Protein AF-A0A2H3NKY7-F1 (afdb_monomer)

pLDDT: mean 79.1, std 20.8, range [39.34, 98.38]

InterPro domains:
  IPR006260 TonB/TolA, C-terminal [TIGR01352] (82-153)
  IPR037682 TonB, C-terminal [PF03544] (80-156)
  IPR037682 TonB, C-terminal [PS52015] (68-163)
  IPR051045 TonB-dependent transporter energy transducer [PTHR33446] (62-157)

S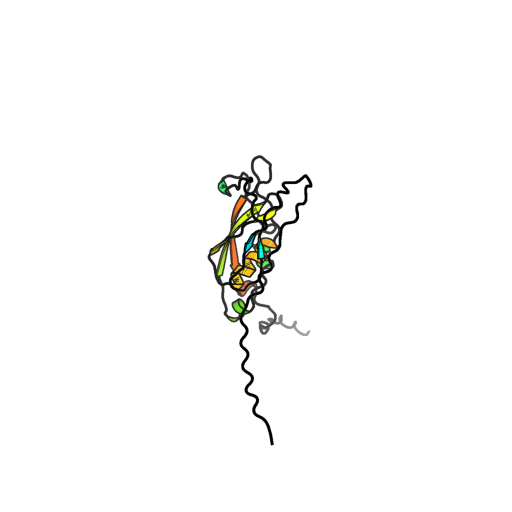econdary structure (DSSP, 8-state):
------------------------------------EEEEPTT--EEEEBPPPTTSPEEETTTSSB--EETTHHHHHHHH----HHHHHTT--EEEEEEEEE-TTS-EEEEEEEE-S-HHHHHHHHHHHHHS-EEPPEETTEE-EEEEEEEEEE-HHHH--TTSSPPP---PPPPPP--

Organism: NCBI:txid1469170

Mean predicted aligned error: 14.91 Å

Nearest PDB structures (foldseek):
  7zc8-assembly1_B  TM=7.588E-01  e=3.817E-04  Pectobacterium carotovorum
  2gsk-assembly1_B  TM=7.892E-01  e=4.898E-04  Escherichia coli
  8rd6-assembly1_A  TM=7.146E-01  e=2.318E-04  Salmonella enterica
  5lw8-assembly1_A  TM=6.458E-01  e=2.047E-04  Helicobacter pylori 26695
  6sly-assembly1_A  TM=6.182E-01  e=4.602E-04  Helicobacter pylori

Sequence (179 aa):
MDTIHRGTASTCWPATPLVLALIFLGVAGCGGGAMESVTYTADNAPVVYRSVPDSVTVHSRSEVDTGPEIDGGRTALVRQIDYPSDAFDDGTEGQVRVSLVIGPDGRVYQPDILSSVGPSIDREALRVLQAVDWTPGRSGGQSVYVQTEIAVPFRLAEHQPAQDAPSPPQQQPPRPPRY

Foldseek 3Di:
DDDDDDDDDDDDDDDDDDPDDDDDPDDDDPPPDQPFDFDAAPVGDTDGFGADPPPFDAAEQVVFPFAKAFVVGLVLLLVQFPDDPVCLVVVQWDKWKWKWKQALQQATHDIDTPDDSDRVVNVRSVVSSRPTGMDATHHPNGGGIYIDMDIRTGDCVSVVPPPPDDPDPPPPPPDPDDD

Radius of gyration: 28.29 Å; Cα contacts (8 Å, |Δi|>4): 246; chains: 1; bounding box: 90×60×96 Å

Solvent-accessible surface area (backbone atoms only — not comparable to full-atom values): 11571 Å² total; per-residue (Å²): 136,88,81,90,78,86,84,88,75,90,80,90,84,84,90,76,84,82,83,77,89,77,90,78,91,76,88,88,75,91,71,84,67,82,70,67,46,71,51,70,51,102,81,68,60,75,52,77,38,41,55,77,60,92,90,59,76,70,37,53,51,86,78,37,82,37,55,64,43,49,57,75,42,73,59,43,53,56,73,56,59,71,79,42,65,70,41,58,77,70,66,65,62,46,54,35,28,34,38,29,29,34,30,54,84,30,45,66,23,57,75,41,79,77,34,81,72,43,78,64,58,43,54,43,48,58,50,31,64,65,69,51,57,39,47,44,12,28,42,97,90,36,61,34,36,27,40,47,76,48,72,50,70,47,56,61,90,82,65,58,66,90,76,79,61,80,74,73,82,74,81,71,75,80,78,76,82,86,128

Structure (mmCIF, N/CA/C/O backbone):
data_AF-A0A2H3NKY7-F1
#
_entry.id   AF-A0A2H3NKY7-F1
#
loop_
_atom_site.group_PDB
_atom_site.id
_atom_site.type_symbol
_atom_site.label_atom_id
_atom_site.label_alt_id
_atom_site.label_comp_id
_atom_site.label_asym_id
_atom_site.label_entity_id
_atom_site.label_seq_id
_atom_site.pdbx_PDB_ins_code
_atom_site.Cartn_x
_atom_site.Cartn_y
_atom_site.Cartn_z
_atom_site.occupancy
_atom_site.B_iso_or_equiv
_atom_site.auth_seq_id
_atom_site.auth_comp_id
_atom_site.auth_asym_id
_atom_site.auth_atom_id
_atom_site.pdbx_PDB_model_num
ATOM 1 N N . MET A 1 1 ? -31.776 7.607 -75.595 1.00 40.97 1 MET A N 1
ATOM 2 C CA . MET A 1 1 ? -31.233 6.617 -74.653 1.00 40.97 1 MET A CA 1
ATOM 3 C C . MET A 1 1 ? -30.443 7.390 -73.605 1.00 40.97 1 MET A C 1
ATOM 5 O O . MET A 1 1 ? -29.316 7.774 -73.882 1.00 40.97 1 MET A O 1
ATOM 9 N N . ASP A 1 2 ? -31.118 7.989 -72.620 1.00 39.34 2 ASP A N 1
ATOM 10 C CA . ASP A 1 2 ? -31.446 7.372 -71.312 1.00 39.34 2 ASP A CA 1
ATOM 11 C C . ASP A 1 2 ? -30.160 7.115 -70.503 1.00 39.34 2 ASP A C 1
ATOM 13 O O . ASP A 1 2 ? -29.273 6.434 -70.995 1.00 39.34 2 ASP A O 1
ATOM 17 N N . THR A 1 3 ? -29.919 7.595 -69.283 1.00 51.41 3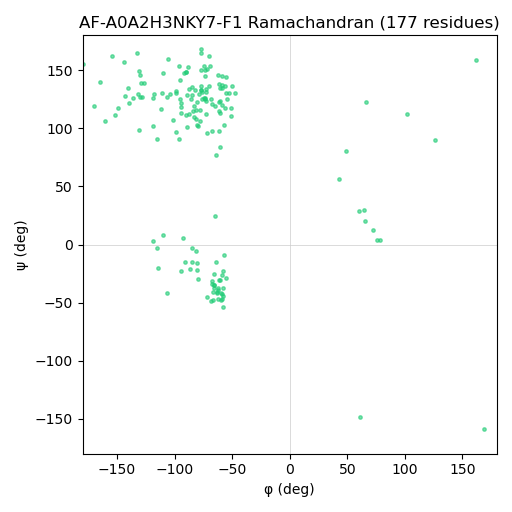 THR A N 1
ATOM 18 C CA . THR A 1 3 ? -30.707 8.340 -68.296 1.00 51.41 3 THR A CA 1
ATOM 19 C C . THR A 1 3 ? -29.710 8.906 -67.279 1.00 51.41 3 THR A C 1
ATOM 21 O O . THR A 1 3 ? -28.752 8.234 -66.897 1.00 51.41 3 THR A O 1
ATOM 24 N N . ILE A 1 4 ? -29.921 10.148 -66.839 1.00 50.81 4 ILE A N 1
ATOM 25 C CA . ILE A 1 4 ? -29.206 10.759 -65.712 1.00 50.81 4 ILE A CA 1
ATOM 26 C C . ILE A 1 4 ? -29.820 10.229 -64.416 1.00 50.81 4 ILE A C 1
ATOM 28 O O . ILE A 1 4 ? -31.017 10.401 -64.215 1.00 50.81 4 ILE A O 1
ATOM 32 N N . HIS A 1 5 ? -29.000 9.741 -63.485 1.00 47.47 5 HIS A N 1
ATOM 33 C CA . HIS A 1 5 ? -29.341 9.803 -62.063 1.00 47.47 5 HIS A CA 1
ATOM 34 C C . HIS A 1 5 ? -28.172 10.364 -61.252 1.00 47.47 5 HIS A C 1
ATOM 36 O O . HIS A 1 5 ? -27.236 9.665 -60.875 1.00 47.47 5 HIS A O 1
ATOM 42 N N . ARG A 1 6 ? -28.269 11.668 -60.963 1.00 48.72 6 ARG A N 1
ATOM 43 C CA . ARG A 1 6 ? -27.733 12.247 -59.729 1.00 48.72 6 ARG A CA 1
ATOM 44 C C . ARG A 1 6 ? -28.675 11.818 -58.605 1.00 48.72 6 ARG A C 1
ATOM 46 O O . ARG A 1 6 ? -29.875 12.059 -58.709 1.00 48.72 6 ARG A O 1
ATOM 53 N N . GLY A 1 7 ? -28.138 11.202 -57.559 1.00 42.00 7 GLY A N 1
ATOM 54 C CA . GLY A 1 7 ? -28.862 10.888 -56.331 1.00 42.00 7 GLY A CA 1
ATOM 55 C C . GLY A 1 7 ? -28.270 11.668 -55.168 1.00 42.00 7 GLY A C 1
ATOM 56 O O . GLY A 1 7 ? -27.329 11.214 -54.530 1.00 42.00 7 GLY A O 1
ATOM 57 N N . THR A 1 8 ? -28.804 12.860 -54.927 1.00 52.75 8 THR A N 1
ATOM 58 C CA . THR A 1 8 ? -28.656 13.611 -53.678 1.00 52.75 8 THR A CA 1
ATOM 59 C C . THR A 1 8 ? -29.723 13.147 -52.686 1.00 52.75 8 THR A C 1
ATOM 61 O O . THR A 1 8 ? -30.908 13.231 -53.001 1.00 52.75 8 THR A O 1
ATOM 64 N N . ALA A 1 9 ? -29.326 12.733 -51.488 1.00 48.81 9 ALA A N 1
ATOM 65 C CA . ALA A 1 9 ? -30.159 12.734 -50.281 1.00 48.81 9 ALA A CA 1
ATOM 66 C C . ALA A 1 9 ? -29.175 12.894 -49.105 1.00 48.81 9 ALA A C 1
ATOM 68 O O . ALA A 1 9 ? -28.288 12.066 -48.955 1.00 48.81 9 ALA A O 1
ATOM 69 N N . SER A 1 10 ? -29.104 13.984 -48.338 1.00 46.50 10 SER A N 1
ATOM 70 C CA . SER A 1 10 ? -30.156 14.766 -47.680 1.00 46.50 10 SER A CA 1
ATOM 71 C C . SER A 1 10 ? -31.121 13.888 -46.896 1.00 46.50 10 SER A C 1
ATOM 73 O O . SER A 1 10 ? -32.219 13.657 -47.383 1.00 46.50 10 SER A O 1
ATOM 75 N N . THR A 1 11 ? -30.769 13.462 -45.675 1.00 52.69 11 THR A N 1
ATOM 76 C CA . THR A 1 11 ? -31.694 13.607 -44.530 1.00 52.69 11 THR A CA 1
ATOM 77 C C . THR A 1 11 ? -30.979 13.515 -43.175 1.00 52.69 11 THR A C 1
ATOM 79 O O . THR A 1 11 ? -30.568 12.463 -42.702 1.00 52.69 11 THR A O 1
ATOM 82 N N . CYS A 1 12 ? -30.859 14.683 -42.559 1.00 43.12 12 CYS A N 1
ATOM 83 C CA . CYS A 1 12 ? -30.794 14.946 -41.129 1.00 43.12 12 CYS A CA 1
ATOM 84 C C . CYS A 1 12 ? -32.021 14.374 -40.375 1.00 43.12 12 CYS A C 1
ATOM 86 O O . CYS A 1 12 ? -33.127 14.587 -40.859 1.00 43.12 12 CYS A O 1
ATOM 88 N N . TRP A 1 13 ? -31.842 13.722 -39.208 1.00 43.91 13 TRP A N 1
ATOM 89 C CA . TRP A 1 13 ? -32.372 14.092 -37.863 1.00 43.91 13 TRP A CA 1
ATOM 90 C C . TRP A 1 13 ? -32.384 12.941 -36.824 1.00 43.91 13 TRP A C 1
ATOM 92 O O . TRP A 1 13 ? -32.253 11.778 -37.197 1.00 43.91 13 TRP A O 1
ATOM 102 N N . PRO A 1 14 ? -32.414 13.280 -35.513 1.00 54.12 14 PRO A N 1
ATOM 103 C CA . PRO A 1 14 ? -31.824 12.508 -34.422 1.00 54.12 14 PRO A CA 1
ATOM 104 C C . PRO A 1 14 ? -32.796 11.495 -33.814 1.00 54.12 14 PRO A C 1
ATOM 106 O O . PRO A 1 14 ? -33.992 11.751 -33.703 1.00 54.12 14 PRO A O 1
ATOM 109 N N . ALA A 1 15 ? -32.267 10.372 -33.333 1.00 49.81 15 ALA A N 1
ATOM 110 C CA . ALA A 1 15 ? -33.008 9.461 -32.471 1.00 49.81 15 ALA A CA 1
ATOM 111 C C . ALA A 1 15 ? -32.671 9.766 -31.004 1.00 49.81 15 ALA A C 1
ATOM 113 O O . ALA A 1 15 ? -31.720 9.228 -30.444 1.00 49.81 15 ALA A O 1
ATOM 114 N N . THR A 1 16 ? -33.447 10.653 -30.383 1.00 53.84 16 THR A N 1
ATOM 115 C CA . THR A 1 16 ? -33.584 10.726 -28.926 1.00 53.84 16 THR A CA 1
ATOM 116 C C . THR A 1 16 ? -34.643 9.716 -28.483 1.00 53.84 16 THR A C 1
ATOM 118 O O . THR A 1 16 ? -35.819 9.894 -28.804 1.00 53.84 16 THR A O 1
ATOM 121 N N . PRO A 1 17 ? -34.304 8.670 -27.713 1.00 54.47 17 PRO A N 1
ATOM 122 C CA . PRO A 1 17 ? -35.324 7.928 -27.000 1.00 54.47 17 PRO A CA 1
ATOM 123 C C . PRO A 1 17 ? -35.708 8.699 -25.729 1.00 54.47 17 PRO A C 1
ATOM 125 O O . PRO A 1 17 ? -35.008 8.686 -24.718 1.00 54.47 17 PRO A O 1
ATOM 128 N N . LEU A 1 18 ? -36.855 9.374 -25.811 1.00 52.00 18 LEU A N 1
ATOM 129 C CA . LEU A 1 18 ? -37.734 9.681 -24.683 1.00 52.00 18 LEU A CA 1
ATOM 1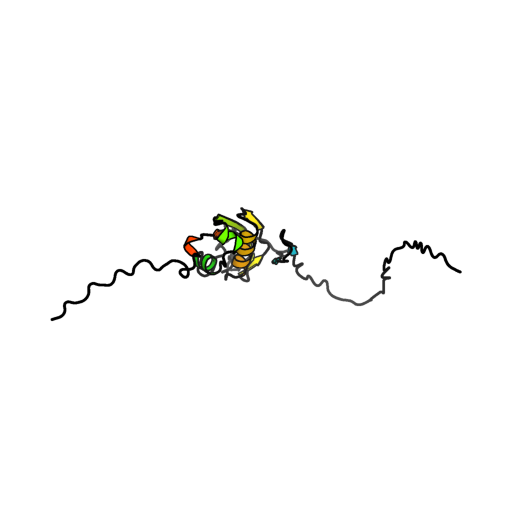30 C C . LEU A 1 18 ? -38.128 8.362 -23.998 1.00 52.00 18 LEU A C 1
ATOM 132 O O . LEU A 1 18 ? -39.001 7.652 -24.495 1.00 52.00 18 LEU A O 1
ATOM 136 N N . VAL A 1 19 ? -37.520 8.032 -22.858 1.00 52.22 19 VAL A N 1
ATOM 137 C CA . VAL A 1 19 ? -38.084 7.016 -21.959 1.00 52.22 19 VAL A CA 1
ATOM 138 C C . VAL A 1 19 ? -39.016 7.727 -20.987 1.00 52.22 19 VAL A C 1
ATOM 140 O O . VAL A 1 19 ? -38.598 8.410 -20.055 1.00 52.22 19 VAL A O 1
ATOM 143 N N . LEU A 1 20 ? -40.303 7.602 -21.292 1.00 49.41 20 LEU A N 1
ATOM 144 C CA . LEU A 1 20 ? -41.430 8.076 -20.507 1.00 49.41 20 LEU A CA 1
ATOM 145 C C . LEU A 1 20 ? -41.586 7.191 -19.262 1.00 49.41 20 LEU A C 1
ATOM 147 O O . LEU A 1 20 ? -41.573 5.964 -19.349 1.00 49.41 20 LEU A O 1
ATOM 151 N N . ALA A 1 21 ? -41.718 7.844 -18.111 1.00 49.03 21 ALA A N 1
ATOM 152 C CA . ALA A 1 21 ? -41.891 7.237 -16.801 1.00 49.03 21 ALA A CA 1
ATOM 153 C C . ALA A 1 21 ? -43.140 6.341 -16.720 1.00 49.03 21 ALA A C 1
ATOM 155 O O . ALA A 1 21 ? -44.239 6.761 -17.084 1.00 49.03 21 ALA A O 1
ATOM 156 N N . LEU A 1 22 ? -42.981 5.148 -16.139 1.00 54.22 22 LEU A N 1
ATOM 157 C CA . LEU A 1 22 ? -44.074 4.385 -15.540 1.00 54.22 22 LEU A CA 1
ATOM 158 C C . LEU A 1 22 ? -43.791 4.180 -14.052 1.00 54.22 22 LEU A C 1
ATOM 160 O O . LEU A 1 22 ? -42.731 3.716 -13.640 1.00 54.22 22 LEU A O 1
ATOM 164 N N . ILE A 1 23 ? -44.780 4.588 -13.268 1.00 53.03 23 ILE A N 1
ATOM 165 C CA . ILE A 1 23 ? -44.859 4.553 -11.814 1.00 53.03 23 ILE A CA 1
ATOM 166 C C . ILE A 1 23 ? -44.864 3.094 -11.340 1.00 53.03 23 ILE A C 1
ATOM 168 O O . ILE A 1 23 ? -45.804 2.359 -11.635 1.00 53.03 23 ILE A O 1
ATOM 172 N N . PHE A 1 24 ? -43.868 2.704 -10.543 1.00 50.84 24 PHE A N 1
ATOM 173 C CA . PHE A 1 24 ? -43.993 1.584 -9.610 1.00 50.84 24 PHE A CA 1
ATOM 174 C C . PHE A 1 24 ? -44.214 2.144 -8.204 1.00 50.84 24 PHE A C 1
ATOM 176 O O . PHE A 1 24 ? -43.312 2.693 -7.576 1.00 50.84 24 PHE A O 1
ATOM 183 N N . LEU A 1 25 ? -45.449 2.010 -7.723 1.00 56.81 25 LEU A N 1
ATOM 184 C CA . LEU A 1 25 ? -45.794 2.124 -6.314 1.00 56.81 25 LEU A CA 1
ATOM 185 C C . LEU A 1 25 ? -45.391 0.795 -5.650 1.00 56.81 25 LEU A C 1
ATOM 187 O O . LEU A 1 25 ? -46.041 -0.224 -5.874 1.00 56.81 25 LEU A O 1
ATOM 191 N N . GLY A 1 26 ? -44.307 0.783 -4.876 1.00 43.41 26 GLY A N 1
ATOM 192 C CA . GLY A 1 26 ? -43.832 -0.417 -4.185 1.00 43.41 26 GLY A CA 1
ATOM 193 C C . GLY A 1 26 ? -42.731 -0.086 -3.183 1.00 43.41 26 GLY A C 1
ATOM 194 O O . GLY A 1 26 ? -41.706 0.481 -3.536 1.00 43.41 26 GLY A O 1
ATOM 195 N N . VAL A 1 27 ? -43.001 -0.382 -1.918 1.00 52.22 27 VAL A N 1
ATOM 196 C CA . VAL A 1 27 ? -42.229 0.005 -0.733 1.00 52.22 27 VAL A CA 1
ATOM 197 C C . VAL A 1 27 ? -40.937 -0.813 -0.601 1.00 52.22 27 VAL A C 1
ATOM 199 O O . VAL A 1 27 ? -40.909 -1.985 -0.960 1.00 52.22 27 VAL A O 1
ATOM 202 N N . ALA A 1 28 ? -39.962 -0.194 0.073 1.00 45.25 28 ALA A N 1
ATOM 203 C CA . ALA A 1 28 ? -38.887 -0.785 0.877 1.00 45.25 28 ALA A CA 1
ATOM 204 C C . ALA A 1 28 ? -37.491 -0.858 0.241 1.00 45.25 28 ALA A C 1
ATOM 206 O O . ALA A 1 28 ? -37.199 -1.678 -0.622 1.00 45.25 28 ALA A O 1
ATOM 207 N N . GLY A 1 29 ? -36.602 -0.055 0.832 1.00 39.94 29 GLY A N 1
ATOM 208 C CA . GLY A 1 29 ? -35.170 -0.304 0.868 1.00 39.94 29 GLY A CA 1
ATOM 209 C C . GLY A 1 29 ? -34.347 0.864 0.350 1.00 39.94 29 GLY A C 1
ATOM 210 O O . GLY A 1 29 ? -33.966 0.874 -0.814 1.00 39.94 29 GLY A O 1
ATOM 211 N N . CYS A 1 30 ? -33.956 1.788 1.236 1.00 45.28 30 CYS A N 1
ATOM 212 C CA . CYS A 1 30 ? -32.625 2.379 1.105 1.00 45.28 30 CYS A CA 1
ATOM 213 C C . CYS A 1 30 ? -31.621 1.226 1.240 1.00 45.28 30 CYS A C 1
ATOM 215 O O . CYS A 1 30 ? -31.157 0.916 2.335 1.00 45.28 30 CYS A O 1
ATOM 217 N N . GLY A 1 31 ? -31.353 0.525 0.142 1.00 41.41 31 GLY A N 1
ATOM 218 C CA . GLY A 1 31 ? -30.204 -0.350 0.038 1.00 41.41 31 GLY A CA 1
ATOM 219 C C . GLY A 1 31 ? -28.987 0.549 -0.059 1.00 41.41 31 GLY A C 1
ATOM 220 O O . GLY A 1 31 ? -28.679 1.042 -1.140 1.00 41.41 31 GLY A O 1
ATOM 221 N N . GLY A 1 32 ? -28.331 0.802 1.073 1.00 46.50 32 GLY A N 1
ATOM 222 C CA . GLY A 1 32 ? -26.972 1.328 1.103 1.00 46.50 32 GLY A CA 1
ATOM 223 C C . GLY A 1 32 ? -26.036 0.297 0.481 1.00 46.50 32 GLY A C 1
ATOM 224 O O . GLY A 1 32 ? -25.389 -0.467 1.188 1.00 46.50 32 GLY A O 1
ATOM 225 N N . GLY A 1 33 ? -26.032 0.213 -0.846 1.00 43.31 33 GLY A N 1
ATOM 226 C CA . GLY A 1 33 ? -24.971 -0.447 -1.584 1.00 43.31 33 GLY A CA 1
ATOM 227 C C . GLY A 1 33 ? -23.749 0.452 -1.507 1.00 43.31 33 GLY A C 1
ATOM 228 O O . GLY A 1 33 ? -23.840 1.629 -1.852 1.00 43.31 33 GLY A O 1
ATOM 229 N N . ALA A 1 34 ? -22.631 -0.079 -1.016 1.00 53.25 34 ALA A N 1
ATOM 230 C CA . ALA A 1 34 ? -21.344 0.588 -1.139 1.00 53.25 34 ALA A CA 1
ATOM 231 C C . ALA A 1 34 ? -21.151 0.970 -2.617 1.00 53.25 34 ALA A C 1
ATOM 233 O O . ALA A 1 34 ? -21.173 0.094 -3.481 1.00 53.25 34 ALA A O 1
ATOM 234 N N . MET A 1 35 ? -21.056 2.269 -2.916 1.00 56.19 35 MET A N 1
ATOM 235 C CA . MET A 1 35 ? -20.750 2.735 -4.266 1.00 56.19 35 MET A CA 1
ATOM 236 C C . MET A 1 35 ? -19.314 2.323 -4.578 1.00 56.19 35 MET A C 1
ATOM 238 O O . MET A 1 35 ? -18.371 2.985 -4.167 1.00 56.19 35 MET A O 1
ATOM 242 N N . GLU A 1 36 ? -19.138 1.208 -5.281 1.00 59.19 36 GLU A N 1
ATOM 243 C CA . GLU A 1 36 ? -17.836 0.831 -5.820 1.00 59.19 36 GLU A CA 1
ATOM 244 C C . GLU A 1 36 ? -17.386 1.922 -6.802 1.00 59.19 36 GLU A C 1
ATOM 246 O O . GLU A 1 36 ? -18.031 2.177 -7.821 1.00 59.19 36 GLU A O 1
ATOM 251 N N . SER A 1 37 ? -16.301 2.620 -6.470 1.00 56.84 37 SER A N 1
ATOM 252 C CA . SER A 1 37 ? -15.725 3.641 -7.337 1.00 56.84 37 SER A CA 1
ATOM 253 C C . SER A 1 37 ? -14.858 2.961 -8.390 1.00 56.84 37 SER A C 1
ATOM 255 O O . SER A 1 37 ? -13.846 2.335 -8.069 1.00 56.84 37 SER A O 1
ATOM 257 N N . VAL A 1 38 ? -15.253 3.087 -9.654 1.00 52.28 38 VAL A N 1
ATOM 258 C CA . VAL A 1 38 ? -14.452 2.636 -10.794 1.00 52.28 38 VAL A CA 1
ATOM 259 C C . VAL A 1 38 ? -13.565 3.794 -11.233 1.00 52.28 38 VAL A C 1
ATOM 261 O O . VAL A 1 38 ? -14.067 4.793 -11.750 1.00 52.28 38 VAL A O 1
ATOM 264 N N . THR A 1 39 ? -12.256 3.666 -11.037 1.00 57.94 39 THR A N 1
ATOM 265 C CA . THR A 1 39 ? -11.284 4.615 -11.587 1.00 57.94 39 THR A CA 1
ATOM 266 C C . THR A 1 39 ? -10.701 4.013 -12.859 1.00 57.94 39 THR A C 1
ATOM 268 O O . THR A 1 39 ? -10.313 2.846 -12.887 1.00 57.94 39 THR A O 1
ATOM 271 N N . TYR A 1 40 ? -10.655 4.806 -13.926 1.00 45.47 40 TYR A N 1
ATOM 272 C CA . TYR A 1 40 ? -10.020 4.412 -15.179 1.00 45.47 40 TYR A CA 1
ATOM 273 C C . TYR A 1 40 ? -8.587 4.943 -15.169 1.00 45.47 40 TYR A C 1
ATOM 275 O O . TYR A 1 40 ? -8.377 6.154 -15.080 1.00 45.47 40 TYR A O 1
ATOM 283 N N . THR A 1 41 ? -7.598 4.052 -15.228 1.00 51.81 41 THR A N 1
ATOM 284 C CA . THR A 1 41 ? -6.207 4.439 -15.492 1.00 51.81 41 THR A CA 1
ATOM 285 C C . THR A 1 41 ? -6.066 4.892 -16.951 1.00 51.81 41 THR A C 1
ATOM 287 O O . THR A 1 41 ? -6.940 4.626 -17.779 1.00 51.81 41 THR A O 1
ATOM 290 N N . ALA A 1 42 ? -4.985 5.609 -17.283 1.00 46.25 42 ALA A N 1
ATOM 291 C CA . ALA A 1 42 ? -4.769 6.246 -18.594 1.00 46.25 42 ALA A CA 1
ATOM 292 C C . ALA A 1 42 ? -4.814 5.289 -19.814 1.00 46.25 42 ALA A C 1
ATOM 294 O O . ALA A 1 42 ? -4.837 5.733 -20.959 1.00 46.25 42 ALA A O 1
ATOM 295 N N . ASP A 1 43 ? -4.847 3.982 -19.572 1.00 55.81 43 ASP A N 1
ATOM 296 C CA . ASP A 1 43 ? -4.886 2.871 -20.520 1.00 55.81 43 ASP A CA 1
ATOM 297 C C . ASP A 1 43 ? -6.230 2.102 -20.547 1.00 55.81 43 ASP A C 1
ATOM 299 O O . ASP A 1 43 ? -6.339 1.093 -21.238 1.00 55.81 43 ASP A O 1
ATOM 303 N N . ASN A 1 44 ? -7.271 2.587 -19.855 1.00 50.00 44 ASN A N 1
ATOM 304 C CA . ASN A 1 44 ? -8.660 2.093 -19.900 1.00 50.00 44 ASN A CA 1
ATOM 305 C C . ASN A 1 44 ? -8.936 0.667 -19.365 1.00 50.00 44 ASN A C 1
ATOM 307 O O . ASN A 1 44 ? -9.997 0.113 -19.663 1.00 50.00 44 ASN A O 1
ATOM 311 N N . ALA A 1 45 ? -8.074 0.071 -18.536 1.00 52.59 45 ALA A N 1
ATOM 312 C CA . ALA A 1 45 ? -8.463 -1.108 -17.752 1.00 52.59 45 ALA A CA 1
ATOM 313 C C . ALA A 1 45 ? -9.190 -0.661 -16.463 1.00 52.59 45 ALA A C 1
ATOM 315 O O . ALA A 1 45 ? -8.591 0.059 -15.662 1.00 52.59 45 ALA A O 1
ATOM 316 N N . PRO A 1 46 ? -10.463 -1.039 -16.224 1.00 53.06 46 PRO A N 1
ATOM 317 C CA . PRO A 1 46 ? -11.142 -0.669 -14.988 1.00 53.06 46 PRO A CA 1
ATOM 318 C C . PRO A 1 46 ? -10.575 -1.493 -13.830 1.00 53.06 46 PRO A C 1
ATOM 320 O O . PRO A 1 46 ? -10.793 -2.703 -13.754 1.00 53.06 46 PRO A O 1
ATOM 323 N N . VAL A 1 47 ? -9.873 -0.839 -12.905 1.00 63.09 47 VAL A N 1
ATOM 324 C CA . VAL A 1 47 ? -9.591 -1.425 -11.593 1.00 63.09 47 VAL A CA 1
ATOM 325 C C . VAL A 1 47 ? -10.679 -0.927 -10.650 1.00 63.09 47 VAL A C 1
ATOM 327 O O . VAL A 1 47 ? -10.819 0.272 -10.405 1.00 63.09 47 VAL A O 1
ATOM 330 N N . VAL A 1 48 ? -11.519 -1.850 -10.183 1.00 69.06 48 VAL A N 1
ATOM 331 C CA . VAL A 1 48 ? -12.614 -1.529 -9.264 1.00 69.06 48 VAL A CA 1
ATOM 332 C C . VAL A 1 48 ? -12.036 -1.450 -7.860 1.00 69.06 48 VAL A C 1
ATOM 334 O O . VAL A 1 48 ? -11.680 -2.471 -7.271 1.00 69.06 48 VAL A O 1
ATOM 337 N N . TYR A 1 49 ? -11.938 -0.238 -7.322 1.00 80.12 49 TYR A N 1
ATOM 338 C CA . TYR A 1 49 ? -11.480 -0.034 -5.956 1.00 80.12 49 TYR A CA 1
ATOM 339 C C . TYR A 1 49 ? -12.667 0.064 -5.008 1.00 80.12 49 TYR A C 1
ATOM 341 O O . TYR A 1 49 ? -13.694 0.678 -5.309 1.00 80.12 49 TYR A O 1
ATOM 349 N N . ARG A 1 50 ? -12.506 -0.513 -3.817 1.00 88.06 50 ARG A N 1
ATOM 350 C CA . ARG A 1 50 ? -13.489 -0.343 -2.750 1.00 88.06 50 ARG A CA 1
ATOM 351 C C . ARG A 1 50 ? -13.363 1.064 -2.183 1.00 88.06 50 ARG A C 1
ATOM 353 O O . ARG A 1 50 ? -12.287 1.463 -1.733 1.00 88.06 50 ARG A O 1
ATOM 360 N N . SER A 1 51 ? -14.467 1.799 -2.176 1.00 89.19 51 SER A N 1
ATOM 361 C CA . SER A 1 51 ? -14.590 3.032 -1.406 1.00 89.19 51 SER A CA 1
ATOM 362 C C . SER A 1 51 ? -14.732 2.699 0.077 1.00 89.19 51 SER A C 1
ATOM 364 O O . SER A 1 51 ? -15.408 1.729 0.434 1.00 89.19 51 SER A O 1
ATOM 366 N N . VAL A 1 52 ? -14.169 3.528 0.950 1.00 90.56 52 VAL A N 1
ATOM 367 C CA . VAL A 1 52 ? -14.544 3.489 2.366 1.00 90.56 52 VAL A CA 1
ATOM 368 C C . VAL A 1 52 ? -15.953 4.092 2.495 1.00 90.56 52 VAL A C 1
ATOM 370 O O . VAL A 1 52 ? -1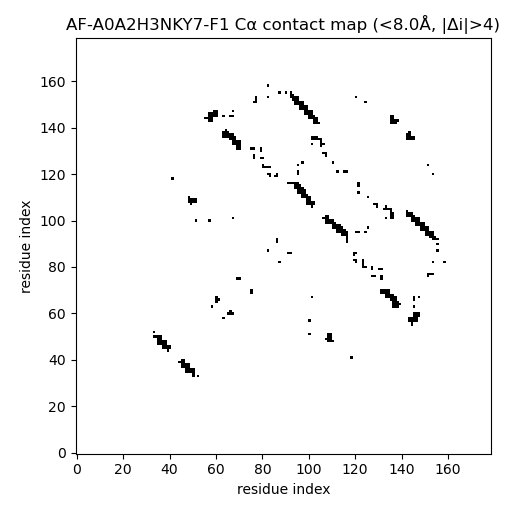6.201 5.129 1.881 1.00 90.56 52 VAL A O 1
ATOM 373 N N . PRO A 1 53 ? -16.895 3.471 3.232 1.00 89.00 53 PRO A N 1
ATOM 374 C CA . PRO A 1 53 ? -18.212 4.066 3.457 1.00 89.00 53 PRO A CA 1
ATOM 375 C C . PRO A 1 53 ? -18.112 5.404 4.206 1.00 89.00 53 PRO A C 1
ATOM 377 O O . PRO A 1 53 ? -17.401 5.486 5.203 1.00 89.00 53 PRO A O 1
ATOM 380 N N . ASP A 1 54 ? -18.895 6.410 3.807 1.00 88.12 54 ASP A N 1
ATOM 381 C CA . ASP A 1 54 ? -18.843 7.770 4.386 1.00 88.12 54 ASP A CA 1
ATOM 382 C C . ASP A 1 54 ? -19.086 7.827 5.907 1.00 88.12 54 ASP A C 1
ATOM 384 O O . ASP A 1 54 ? -18.686 8.772 6.581 1.00 88.12 54 ASP A O 1
ATOM 388 N N . SER A 1 55 ? -19.760 6.820 6.470 1.00 89.62 55 SER A N 1
ATOM 389 C CA . SER A 1 55 ? -20.059 6.730 7.903 1.00 89.62 55 SER A CA 1
ATOM 390 C C . SER A 1 55 ? -18.935 6.111 8.742 1.00 89.62 55 SER A C 1
ATOM 392 O O . SER A 1 55 ? -19.101 5.953 9.951 1.00 89.62 55 SER A O 1
ATOM 394 N N . VAL A 1 56 ? -17.842 5.670 8.119 1.00 92.88 56 VAL A N 1
ATOM 395 C CA . VAL A 1 56 ? -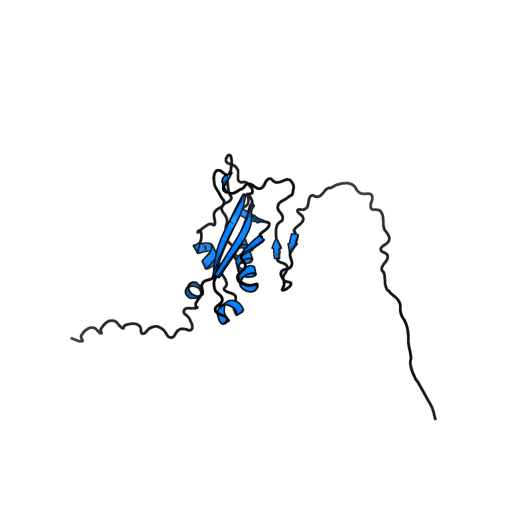16.739 4.970 8.783 1.00 92.88 56 VAL A CA 1
ATOM 396 C C . VAL A 1 56 ? -15.602 5.940 9.080 1.00 92.88 56 VAL A C 1
ATOM 398 O O . VAL A 1 56 ? -15.116 6.642 8.198 1.00 92.88 56 VAL A O 1
ATOM 401 N N . THR A 1 57 ? -15.123 5.924 10.322 1.00 95.19 57 THR A N 1
ATOM 402 C CA . THR A 1 57 ? -13.898 6.631 10.700 1.00 95.19 57 THR A CA 1
ATOM 403 C C . THR A 1 57 ? -12.677 5.862 10.208 1.00 95.19 57 THR A C 1
ATOM 405 O O . THR A 1 57 ? -12.499 4.689 10.541 1.00 95.19 57 THR A O 1
ATOM 408 N N . VAL A 1 58 ? -11.817 6.538 9.449 1.00 96.94 58 VAL A N 1
ATOM 409 C CA . VAL A 1 58 ? -10.485 6.044 9.090 1.00 96.94 58 VAL A CA 1
ATOM 410 C C . VAL A 1 58 ? -9.478 6.619 10.076 1.00 96.94 58 VAL A C 1
ATOM 412 O O . VAL A 1 58 ? -9.408 7.833 10.253 1.00 96.94 58 VAL A O 1
ATOM 415 N N . HIS A 1 59 ? -8.706 5.749 10.717 1.00 97.50 59 HIS A N 1
ATOM 416 C CA . HIS A 1 59 ? -7.681 6.139 11.680 1.00 97.50 59 HIS A CA 1
ATOM 417 C C . HIS A 1 59 ? -6.327 6.324 11.000 1.00 97.50 59 HIS A C 1
ATOM 419 O O . HIS A 1 59 ? -5.993 5.598 10.056 1.00 97.50 59 HIS A O 1
ATOM 425 N N . SER A 1 60 ? -5.509 7.245 11.512 1.00 96.44 60 SER A N 1
ATOM 426 C CA . SER A 1 60 ? -4.103 7.289 11.111 1.00 96.44 60 SER A CA 1
ATOM 427 C C . SER A 1 60 ? -3.330 6.136 11.756 1.00 96.44 60 SER A C 1
ATOM 429 O O . SER A 1 60 ? -3.641 5.687 12.862 1.00 96.44 60 SER A O 1
ATOM 431 N N . ARG A 1 61 ? -2.274 5.651 11.091 1.00 93.94 61 ARG A N 1
A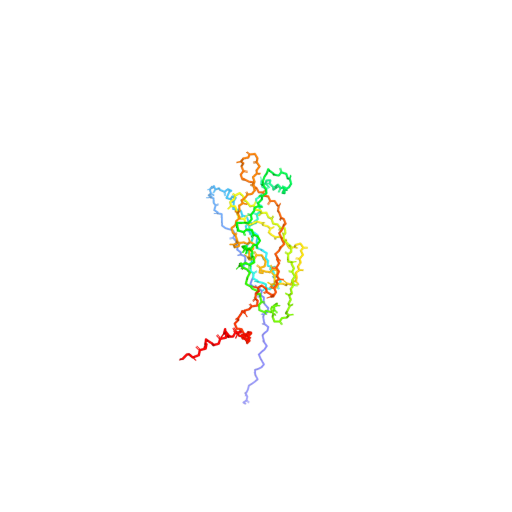TOM 432 C CA . ARG A 1 61 ? -1.420 4.577 11.633 1.00 93.94 61 ARG A CA 1
ATOM 433 C C . ARG A 1 61 ? -0.846 4.894 13.024 1.00 93.94 61 ARG A C 1
ATOM 435 O O . ARG A 1 61 ? -0.578 3.971 13.781 1.00 93.94 61 ARG A O 1
ATOM 442 N N . SER A 1 62 ? -0.639 6.169 13.351 1.00 94.69 62 SER A N 1
ATOM 443 C CA . SER A 1 62 ? -0.111 6.619 14.647 1.00 94.69 62 SER A CA 1
ATOM 444 C C . SER A 1 62 ? -1.145 6.670 15.776 1.00 94.69 62 SER A C 1
ATOM 446 O O . SER A 1 62 ? -0.753 6.779 16.933 1.00 94.69 62 SER A O 1
ATOM 448 N N . GLU A 1 63 ? -2.440 6.627 15.463 1.00 96.19 63 GLU A N 1
ATOM 449 C CA . GLU A 1 63 ? -3.531 6.716 16.449 1.00 96.19 63 GLU A CA 1
ATOM 450 C C . GLU A 1 63 ? -3.991 5.356 16.977 1.00 96.19 63 GLU A C 1
ATOM 452 O O . GLU A 1 63 ? -4.722 5.293 17.964 1.00 96.19 63 GLU A O 1
ATOM 457 N N . VAL A 1 64 ? -3.604 4.271 16.308 1.00 97.75 64 VAL A N 1
ATOM 458 C CA . VAL A 1 64 ? -4.039 2.913 16.640 1.00 97.75 64 VAL A CA 1
ATOM 459 C C . VAL A 1 64 ? -3.015 2.192 17.514 1.00 97.75 64 VAL A C 1
ATOM 461 O O . VAL A 1 64 ? -1.818 2.463 17.446 1.00 97.75 64 VAL A O 1
ATOM 464 N N . ASP A 1 65 ? -3.483 1.225 18.304 1.00 97.44 65 ASP A N 1
ATOM 465 C CA . ASP A 1 65 ? -2.624 0.424 19.185 1.00 97.44 65 ASP A CA 1
ATOM 466 C C . ASP A 1 65 ? -1.687 -0.486 18.377 1.00 97.44 65 ASP A C 1
ATOM 468 O O . ASP A 1 65 ? -0.562 -0.783 18.779 1.00 97.44 65 ASP A O 1
ATOM 472 N N . THR A 1 66 ? -2.159 -0.977 17.229 1.00 97.44 66 THR A N 1
ATOM 473 C CA . THR A 1 66 ? -1.382 -1.804 16.301 1.00 97.44 66 THR A CA 1
ATOM 474 C C . THR A 1 66 ? -1.755 -1.444 14.869 1.00 97.44 66 THR A C 1
ATOM 476 O O . THR A 1 66 ? -2.934 -1.417 14.520 1.00 97.44 66 THR A O 1
ATOM 479 N N . GLY A 1 67 ? -0.759 -1.144 14.036 1.00 97.06 67 GLY A N 1
ATOM 480 C CA . GLY A 1 67 ? -0.977 -0.810 12.628 1.00 97.06 67 GLY A CA 1
ATOM 481 C C . GLY A 1 67 ? -1.247 -2.046 11.760 1.00 97.06 67 GLY A C 1
ATOM 482 O O . GLY A 1 67 ? -0.961 -3.161 12.190 1.00 97.06 67 GLY A O 1
ATOM 483 N N . PRO A 1 68 ? -1.759 -1.862 10.531 1.00 97.50 68 PRO A N 1
ATOM 484 C CA . PRO A 1 68 ? -1.850 -2.939 9.557 1.00 97.50 68 PRO A CA 1
ATOM 485 C C . PRO A 1 68 ? -0.473 -3.480 9.178 1.00 97.50 68 PRO A C 1
ATOM 487 O O . PRO A 1 68 ? 0.500 -2.721 9.057 1.00 97.50 68 PRO A O 1
ATOM 490 N N . GLU A 1 69 ? -0.415 -4.780 8.923 1.00 97.19 69 GLU A N 1
ATOM 491 C CA . GLU A 1 69 ? 0.790 -5.485 8.498 1.00 97.19 69 GLU A CA 1
ATOM 492 C C . GLU A 1 69 ? 0.496 -6.358 7.280 1.00 97.19 69 GLU A C 1
ATOM 494 O O . GLU A 1 69 ? -0.619 -6.834 7.097 1.00 97.19 69 GLU A O 1
ATOM 499 N N . ILE A 1 70 ? 1.506 -6.547 6.433 1.00 97.31 70 ILE A N 1
ATOM 500 C CA . ILE A 1 70 ? 1.439 -7.490 5.315 1.00 97.31 70 ILE A CA 1
ATOM 501 C C . ILE A 1 70 ? 1.919 -8.830 5.845 1.00 97.31 70 ILE A C 1
ATOM 503 O O . ILE A 1 70 ? 3.021 -8.907 6.401 1.00 97.31 70 ILE A O 1
ATOM 507 N N . ASP A 1 71 ? 1.146 -9.884 5.637 1.00 96.12 71 ASP A N 1
ATOM 508 C CA . ASP A 1 71 ? 1.529 -11.218 6.074 1.00 96.12 71 ASP A CA 1
ATOM 509 C C . ASP A 1 71 ? 2.732 -11.695 5.245 1.00 96.12 71 ASP A C 1
ATOM 511 O O . ASP A 1 71 ? 2.747 -11.648 4.017 1.00 96.12 71 ASP A O 1
ATOM 515 N N . GLY A 1 72 ? 3.814 -12.087 5.922 1.00 94.25 72 GLY A N 1
ATOM 516 C CA . GLY A 1 72 ? 5.106 -12.346 5.267 1.00 94.25 72 GLY A CA 1
ATOM 517 C C . GLY A 1 72 ? 5.910 -11.081 4.920 1.00 94.25 72 GLY A C 1
ATOM 518 O O . GLY A 1 72 ? 7.005 -11.170 4.354 1.00 94.25 72 GLY A O 1
ATOM 519 N N . GLY A 1 73 ? 5.412 -9.904 5.301 1.00 94.31 73 GLY A N 1
ATOM 520 C CA . GLY A 1 73 ? 6.102 -8.624 5.229 1.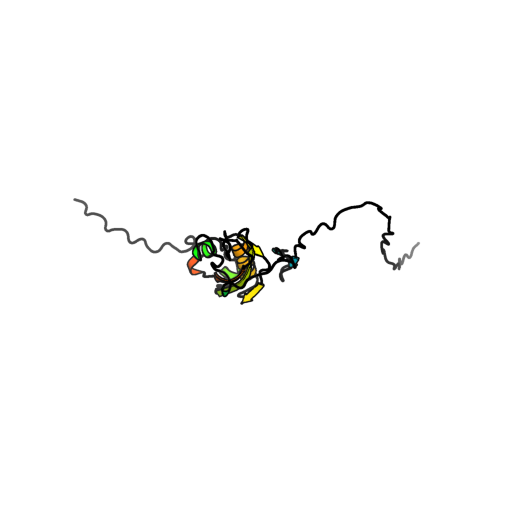00 94.31 73 GLY A CA 1
ATOM 521 C C . GLY A 1 73 ? 6.487 -8.213 3.810 1.00 94.31 73 GLY A C 1
ATOM 522 O O . GLY A 1 73 ? 5.830 -8.532 2.822 1.00 94.31 73 GLY A O 1
ATOM 523 N N . ARG A 1 74 ? 7.607 -7.493 3.692 1.00 90.31 74 ARG A N 1
ATOM 524 C CA . ARG A 1 74 ? 8.075 -6.960 2.401 1.00 90.31 74 ARG A CA 1
ATOM 525 C C . ARG A 1 74 ? 8.356 -8.040 1.358 1.00 90.31 74 ARG A C 1
ATOM 527 O O . ARG A 1 74 ? 8.211 -7.778 0.171 1.00 90.31 74 ARG A O 1
ATOM 534 N N . THR A 1 75 ? 8.764 -9.234 1.779 1.00 91.88 75 THR A N 1
ATOM 535 C CA . THR A 1 75 ? 9.059 -10.335 0.857 1.00 91.88 75 THR A CA 1
ATOM 536 C C . THR A 1 75 ? 7.800 -10.848 0.162 1.00 91.88 75 THR A C 1
ATOM 538 O O . THR A 1 75 ? 7.891 -11.256 -0.992 1.00 91.88 75 THR A O 1
ATOM 541 N N . ALA A 1 76 ? 6.637 -10.798 0.820 1.00 93.88 76 ALA A N 1
ATOM 542 C CA . ALA A 1 76 ? 5.368 -11.167 0.195 1.00 93.88 76 ALA A CA 1
ATOM 543 C C . ALA A 1 76 ? 5.020 -10.232 -0.971 1.00 93.88 76 ALA A C 1
ATOM 545 O O . ALA A 1 76 ? 4.651 -10.718 -2.034 1.00 93.88 76 ALA A O 1
ATOM 546 N N . LEU A 1 77 ? 5.247 -8.919 -0.815 1.00 92.38 77 LEU A N 1
ATOM 547 C CA . LEU A 1 77 ? 5.087 -7.960 -1.915 1.00 92.38 77 LEU A CA 1
ATOM 548 C C . LEU A 1 77 ? 5.980 -8.324 -3.098 1.00 92.38 77 LEU A C 1
ATOM 550 O O . LEU A 1 77 ? 5.484 -8.483 -4.202 1.00 92.38 77 LEU A O 1
ATOM 554 N N . VAL A 1 78 ? 7.286 -8.487 -2.857 1.00 92.81 78 VAL A N 1
ATOM 555 C CA . VAL A 1 78 ? 8.261 -8.752 -3.927 1.00 92.81 78 VAL A CA 1
ATOM 556 C C . VAL A 1 78 ? 7.934 -10.041 -4.675 1.00 92.81 78 VAL A C 1
ATOM 558 O O . VAL A 1 78 ? 7.978 -10.066 -5.893 1.00 92.81 78 VAL A O 1
ATOM 561 N N . ARG A 1 79 ? 7.548 -11.104 -3.964 1.00 92.44 79 ARG A N 1
ATOM 562 C CA . ARG A 1 79 ? 7.183 -12.385 -4.590 1.00 92.44 79 ARG A CA 1
ATOM 563 C C . ARG A 1 79 ? 5.928 -12.317 -5.448 1.00 92.44 79 ARG A C 1
ATOM 565 O O . ARG A 1 79 ? 5.756 -13.172 -6.306 1.00 92.44 79 ARG A O 1
ATOM 572 N N . GLN A 1 80 ? 5.050 -11.368 -5.157 1.00 94.00 80 GLN A N 1
ATOM 573 C CA . GLN A 1 80 ? 3.813 -11.187 -5.890 1.00 94.00 80 GLN A CA 1
ATOM 574 C C . GLN A 1 80 ? 4.021 -10.332 -7.145 1.00 94.00 80 GLN A C 1
ATOM 576 O O . GLN A 1 80 ? 3.136 -10.337 -7.987 1.00 94.00 80 GLN A O 1
ATOM 581 N N . ILE A 1 81 ? 5.143 -9.610 -7.281 1.00 94.38 81 ILE A N 1
ATOM 582 C CA . ILE A 1 81 ? 5.402 -8.738 -8.433 1.00 94.38 81 ILE A CA 1
ATOM 583 C C . ILE A 1 81 ? 5.592 -9.575 -9.700 1.00 94.38 81 ILE A C 1
ATOM 585 O O . ILE A 1 81 ? 6.533 -10.357 -9.831 1.00 94.38 81 ILE A O 1
ATOM 589 N N . ASP A 1 82 ? 4.730 -9.314 -10.671 1.00 93.81 82 ASP A N 1
ATOM 590 C CA . ASP A 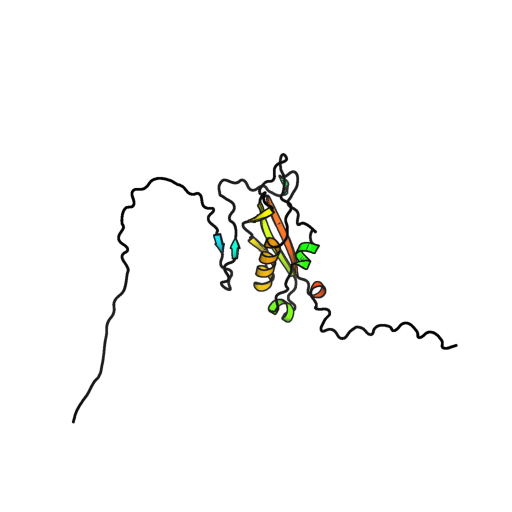1 82 ? 4.878 -9.722 -12.057 1.00 93.81 82 ASP A CA 1
ATOM 591 C C . ASP A 1 82 ? 5.436 -8.517 -12.824 1.00 93.81 82 ASP A C 1
ATOM 593 O O . ASP A 1 82 ? 4.710 -7.586 -13.178 1.00 93.81 82 ASP A O 1
ATOM 597 N N . TYR A 1 83 ? 6.757 -8.489 -13.018 1.00 94.50 83 TYR A N 1
ATOM 598 C CA . TYR A 1 83 ? 7.436 -7.323 -13.589 1.00 94.50 83 TYR A CA 1
ATOM 599 C C . TYR A 1 83 ? 6.918 -7.035 -15.014 1.00 94.50 83 TYR A C 1
ATOM 601 O O . TYR A 1 83 ? 7.015 -7.917 -15.872 1.00 94.50 83 TYR A O 1
ATOM 609 N N . PRO A 1 84 ? 6.389 -5.828 -15.304 1.00 93.69 84 PRO A N 1
ATOM 610 C CA . PRO A 1 84 ? 5.860 -5.520 -16.629 1.00 93.69 84 PRO A CA 1
ATOM 611 C C . PRO A 1 84 ? 6.937 -5.638 -17.710 1.00 93.69 84 PRO A C 1
ATOM 613 O O . PRO A 1 84 ? 8.047 -5.141 -17.531 1.00 93.69 84 PRO A O 1
ATOM 616 N N . SER A 1 85 ? 6.624 -6.288 -18.834 1.00 92.06 85 SER A N 1
ATOM 617 C CA . SER A 1 85 ? 7.615 -6.567 -19.881 1.00 92.06 85 SER A CA 1
ATOM 618 C C . SER A 1 85 ? 8.198 -5.295 -20.497 1.00 92.06 85 SER A C 1
ATOM 620 O O . SER A 1 85 ? 9.398 -5.224 -20.711 1.00 92.06 85 SER A O 1
ATOM 622 N N . ASP A 1 86 ? 7.367 -4.271 -20.705 1.00 93.12 86 ASP A N 1
ATOM 623 C CA . ASP A 1 86 ? 7.793 -2.950 -21.176 1.00 93.12 86 ASP A CA 1
ATOM 624 C C . ASP A 1 86 ? 8.798 -2.308 -20.211 1.00 93.12 86 ASP A C 1
ATOM 626 O O . ASP A 1 86 ? 9.873 -1.875 -20.614 1.00 93.12 86 ASP A O 1
ATOM 630 N N . ALA A 1 87 ? 8.491 -2.327 -18.914 1.00 93.19 87 ALA A N 1
ATOM 631 C CA . ALA A 1 87 ? 9.390 -1.809 -17.895 1.00 93.19 87 ALA A CA 1
ATOM 632 C C . ALA A 1 87 ? 10.687 -2.626 -17.782 1.00 93.19 87 ALA A C 1
ATOM 634 O O . ALA A 1 87 ? 11.740 -2.057 -17.495 1.00 93.19 87 ALA A O 1
ATOM 635 N N . PHE A 1 88 ? 10.621 -3.946 -17.981 1.00 93.00 88 PHE A N 1
ATOM 636 C CA . PHE A 1 88 ? 11.787 -4.827 -17.951 1.00 93.00 88 PHE A CA 1
ATOM 637 C C . PHE A 1 88 ? 12.719 -4.561 -19.137 1.00 93.00 88 PHE A C 1
ATOM 639 O O . PHE A 1 88 ? 13.919 -4.373 -18.934 1.00 93.00 88 PHE A O 1
ATOM 646 N N . ASP A 1 89 ? 12.161 -4.493 -20.348 1.00 91.50 89 ASP A N 1
ATOM 647 C CA . ASP A 1 89 ? 12.895 -4.235 -21.590 1.00 91.50 89 ASP A CA 1
ATOM 648 C C . ASP A 1 89 ? 13.565 -2.852 -21.570 1.00 91.50 89 ASP A C 1
ATOM 650 O O . ASP A 1 89 ? 14.712 -2.704 -22.000 1.00 91.50 89 ASP A O 1
ATOM 654 N N . ASP A 1 90 ? 12.888 -1.858 -20.987 1.00 93.56 90 ASP A N 1
ATOM 655 C CA . ASP A 1 90 ? 13.401 -0.494 -20.825 1.00 93.56 90 ASP A CA 1
ATOM 656 C C . ASP A 1 90 ? 14.343 -0.334 -19.614 1.00 93.56 90 ASP A C 1
ATOM 658 O O . ASP A 1 90 ? 14.926 0.733 -19.407 1.00 93.56 90 ASP A O 1
ATOM 662 N N . GLY A 1 91 ? 14.500 -1.371 -18.786 1.00 93.31 91 GLY A N 1
ATOM 663 C CA . GLY A 1 91 ? 15.323 -1.331 -17.577 1.00 93.31 91 GLY A CA 1
ATOM 664 C C . GLY A 1 91 ? 14.809 -0.362 -16.500 1.00 93.31 91 GLY A C 1
ATOM 665 O O . GLY A 1 91 ? 15.599 0.204 -15.740 1.00 93.31 91 GLY A O 1
ATOM 666 N N . THR A 1 92 ? 13.497 -0.134 -16.439 1.00 94.56 92 THR A N 1
ATOM 667 C CA . THR A 1 92 ? 12.862 0.870 -15.574 1.00 94.56 92 THR A CA 1
ATOM 668 C C . THR A 1 92 ? 12.712 0.372 -14.140 1.00 94.56 92 THR A C 1
ATOM 670 O O . THR A 1 92 ? 11.772 -0.339 -13.820 1.00 94.56 92 THR A O 1
ATOM 673 N N . GLU A 1 93 ? 13.574 0.818 -13.228 1.00 95.25 93 GLU A N 1
ATOM 674 C CA . GLU A 1 93 ? 13.497 0.488 -11.799 1.00 95.25 93 GLU A CA 1
ATOM 675 C C . GLU A 1 93 ? 12.993 1.649 -10.934 1.00 95.25 93 GLU A C 1
ATOM 677 O O . GLU A 1 93 ? 13.099 2.821 -11.291 1.00 95.25 93 GLU A O 1
ATOM 682 N N . GLY A 1 94 ? 12.504 1.344 -9.729 1.00 95.88 94 GLY A N 1
ATOM 683 C CA . GLY A 1 94 ? 12.096 2.397 -8.803 1.00 95.88 94 GLY A CA 1
ATOM 684 C C . GLY A 1 94 ? 11.323 1.909 -7.590 1.00 95.88 94 GLY A C 1
ATOM 685 O O . GLY A 1 94 ? 11.439 0.761 -7.162 1.00 95.88 94 GLY A O 1
ATOM 686 N N . GLN A 1 95 ? 10.570 2.815 -6.978 1.00 96.44 95 GLN A N 1
ATOM 687 C CA . GLN A 1 95 ? 9.659 2.486 -5.892 1.00 96.44 95 GLN A CA 1
ATOM 688 C C . GLN A 1 95 ? 8.369 3.279 -6.058 1.00 96.44 95 GLN A C 1
ATOM 690 O O . GLN A 1 95 ? 8.397 4.509 -6.049 1.00 96.44 95 GLN A O 1
ATOM 695 N N . VAL A 1 96 ? 7.250 2.568 -6.164 1.00 97.75 96 VAL A N 1
ATOM 696 C CA . VAL A 1 96 ? 5.921 3.185 -6.171 1.00 97.75 96 VAL A CA 1
ATOM 697 C C . VAL A 1 96 ? 5.489 3.381 -4.729 1.00 97.75 96 VAL A C 1
ATOM 699 O O . VAL A 1 96 ? 5.546 2.437 -3.937 1.00 97.75 96 VAL A O 1
ATOM 702 N N . ARG A 1 97 ? 5.066 4.594 -4.366 1.00 98.19 97 ARG A N 1
ATOM 703 C CA . ARG A 1 97 ? 4.455 4.854 -3.054 1.00 98.19 97 ARG A CA 1
ATOM 704 C C . ARG A 1 97 ? 2.955 4.991 -3.207 1.00 98.19 97 ARG A C 1
ATOM 706 O O . ARG A 1 97 ? 2.503 5.783 -4.028 1.00 98.19 97 ARG A O 1
ATOM 713 N N . VAL A 1 98 ? 2.216 4.261 -2.386 1.00 97.56 98 VAL A N 1
ATOM 714 C CA . VAL A 1 98 ? 0.756 4.204 -2.417 1.00 97.56 98 VAL A CA 1
ATOM 715 C C . VAL A 1 98 ? 0.222 4.485 -1.017 1.00 97.56 98 VAL A C 1
ATOM 717 O O . VAL A 1 98 ? 0.642 3.832 -0.062 1.00 97.56 98 VAL A O 1
ATOM 720 N N . SER A 1 99 ? -0.688 5.447 -0.898 1.00 97.19 99 SER A N 1
ATOM 721 C CA . SER A 1 99 ? -1.548 5.628 0.272 1.00 97.19 99 SER A CA 1
ATOM 722 C C . SER A 1 99 ? -2.787 4.772 0.090 1.00 97.19 99 SER A C 1
ATOM 724 O O . SER A 1 99 ? -3.357 4.748 -0.993 1.00 97.19 99 SER A O 1
ATOM 726 N N . LEU A 1 100 ? -3.198 4.032 1.107 1.00 96.88 100 LEU A N 1
ATOM 727 C CA . LEU A 1 100 ? -4.373 3.169 1.037 1.00 96.88 100 LEU A CA 1
ATOM 728 C C . LEU A 1 100 ? -4.961 2.950 2.425 1.00 96.88 100 LEU A C 1
ATOM 730 O O . LEU A 1 100 ? -4.292 3.152 3.440 1.00 96.88 100 LEU A O 1
ATOM 734 N N . VAL A 1 101 ? -6.211 2.507 2.476 1.00 97.81 101 VAL A N 1
ATOM 735 C CA . VAL A 1 101 ? -6.889 2.153 3.723 1.00 97.81 101 VAL A CA 1
ATOM 736 C C . VAL A 1 101 ? -7.007 0.638 3.821 1.00 97.81 101 VAL A C 1
ATOM 738 O O . VAL A 1 101 ? -7.526 -0.008 2.914 1.00 97.81 101 VAL A O 1
ATOM 741 N N . ILE A 1 102 ? -6.546 0.066 4.933 1.00 98.00 102 ILE A N 1
ATOM 742 C CA . ILE A 1 102 ? -6.776 -1.343 5.261 1.00 98.00 102 ILE A CA 1
ATOM 743 C C . ILE A 1 102 ? -8.009 -1.437 6.144 1.00 98.00 102 ILE A C 1
ATOM 745 O O . ILE A 1 102 ? -8.067 -0.818 7.208 1.00 98.00 102 ILE A O 1
ATOM 749 N N . GLY A 1 103 ? -9.002 -2.190 5.678 1.00 97.44 103 GLY A N 1
ATOM 750 C CA . GLY A 1 103 ? -10.222 -2.453 6.426 1.00 97.44 103 GLY A CA 1
ATOM 751 C C . GLY A 1 103 ? -10.028 -3.492 7.534 1.00 97.44 103 GLY A C 1
ATOM 752 O O . GLY A 1 103 ? -9.032 -4.217 7.561 1.00 97.44 103 GLY A O 1
ATOM 753 N N . PRO A 1 104 ? -11.016 -3.629 8.432 1.00 97.19 104 PRO A N 1
ATOM 754 C CA . PRO A 1 104 ? -10.999 -4.630 9.500 1.00 97.19 104 PRO A CA 1
ATOM 755 C C . PRO A 1 104 ? -11.036 -6.075 8.978 1.00 97.19 104 PRO A C 1
ATOM 757 O O . PRO A 1 104 ? -10.766 -7.006 9.731 1.00 97.19 104 PRO A O 1
ATOM 760 N N . ASP A 1 105 ? -11.383 -6.260 7.705 1.00 95.62 105 ASP A N 1
ATOM 761 C CA . ASP A 1 105 ? -11.398 -7.527 6.981 1.00 95.62 105 ASP A CA 1
ATOM 762 C C . ASP A 1 105 ? -10.090 -7.815 6.224 1.00 95.62 105 ASP A C 1
ATOM 764 O O . ASP A 1 105 ? -10.034 -8.782 5.468 1.00 95.62 105 ASP A O 1
ATOM 768 N N . GLY A 1 106 ? -9.059 -6.977 6.390 1.00 95.31 106 GLY A N 1
ATOM 769 C C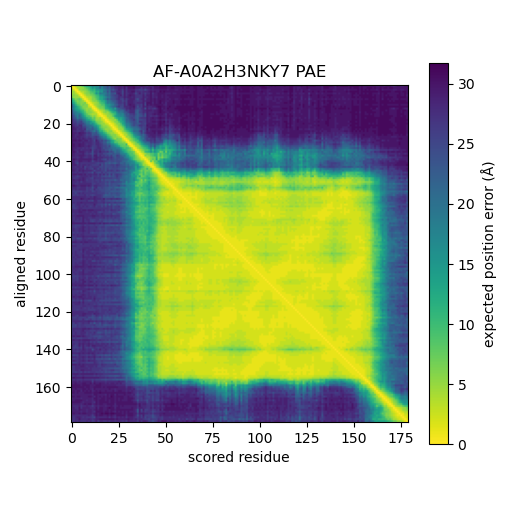A . GLY A 1 106 ? -7.783 -7.114 5.683 1.00 95.31 106 GLY A CA 1
ATOM 770 C C . GLY A 1 106 ? -7.859 -6.744 4.199 1.00 95.31 106 GLY A C 1
ATOM 771 O O . GLY A 1 106 ? -6.939 -7.030 3.441 1.00 95.31 106 GLY A O 1
ATOM 772 N N . ARG A 1 107 ? -8.945 -6.114 3.734 1.00 95.19 107 ARG A N 1
ATOM 773 C CA . ARG A 1 107 ? -9.036 -5.657 2.341 1.00 95.19 107 ARG A CA 1
ATOM 774 C C . ARG A 1 107 ? -8.464 -4.257 2.174 1.00 95.19 107 ARG A C 1
ATOM 776 O O . ARG A 1 107 ? -8.510 -3.438 3.091 1.00 95.19 107 ARG A O 1
ATOM 783 N N . VAL A 1 108 ? -7.984 -3.984 0.965 1.00 95.38 108 VAL A N 1
ATOM 784 C CA . VAL A 1 108 ? -7.521 -2.661 0.534 1.00 95.38 108 VAL A CA 1
ATOM 785 C C . VAL A 1 108 ? -8.695 -1.817 0.034 1.00 95.38 108 VAL A C 1
ATOM 787 O O . VAL A 1 108 ? -9.529 -2.283 -0.746 1.00 95.38 108 VAL A O 1
ATOM 790 N N . TYR A 1 109 ? -8.724 -0.556 0.455 1.00 95.19 109 TYR A N 1
ATOM 791 C CA . TYR A 1 109 ? -9.700 0.463 0.081 1.00 95.19 109 TYR A CA 1
ATOM 792 C C . TYR A 1 109 ? -8.974 1.738 -0.360 1.00 95.19 109 TYR A C 1
ATOM 794 O O . TYR A 1 109 ? -7.924 2.074 0.187 1.00 95.19 109 TYR A O 1
ATOM 802 N N . GLN A 1 110 ? -9.560 2.447 -1.331 1.00 92.12 110 GLN A N 1
ATOM 803 C CA . GLN A 1 110 ? -9.121 3.769 -1.806 1.00 92.12 110 GLN A CA 1
ATOM 804 C C . GLN A 1 110 ? -7.593 3.920 -1.975 1.00 92.12 110 GLN A C 1
ATOM 806 O O . GLN A 1 110 ? -6.999 4.797 -1.346 1.00 92.12 110 GLN A O 1
ATOM 811 N N . PRO A 1 111 ? -6.927 3.071 -2.777 1.00 94.62 111 PRO A N 1
ATOM 812 C CA . PRO A 1 111 ? -5.511 3.262 -3.029 1.00 94.62 111 PRO A CA 1
ATOM 813 C C . PRO A 1 111 ? -5.278 4.505 -3.901 1.00 94.62 111 PRO A C 1
ATOM 815 O O . PRO A 1 111 ? -5.959 4.710 -4.906 1.00 94.62 111 PRO A O 1
ATOM 818 N N . ASP A 1 112 ? -4.285 5.299 -3.524 1.00 94.50 112 ASP A N 1
ATOM 819 C CA . ASP A 1 112 ? -3.862 6.531 -4.180 1.00 94.50 112 ASP A CA 1
ATOM 820 C C . ASP A 1 112 ? -2.341 6.534 -4.365 1.00 94.50 112 ASP A C 1
ATOM 822 O O . ASP A 1 112 ? -1.581 6.259 -3.431 1.00 94.50 112 ASP A O 1
ATOM 826 N N . ILE A 1 113 ? -1.875 6.819 -5.581 1.00 96.19 113 ILE A N 1
ATOM 827 C CA . ILE A 1 113 ? -0.444 6.808 -5.897 1.00 96.19 113 ILE A CA 1
ATOM 828 C C . ILE A 1 113 ? 0.169 8.147 -5.487 1.00 96.19 113 ILE A C 1
ATOM 830 O O . ILE A 1 113 ? -0.015 9.167 -6.144 1.00 96.19 113 ILE A O 1
ATOM 834 N N . LEU A 1 114 ? 0.989 8.114 -4.437 1.00 96.19 114 LEU A N 1
ATOM 835 C CA . LEU A 1 114 ? 1.746 9.266 -3.944 1.00 96.19 114 LEU A CA 1
ATOM 836 C C . LEU A 1 114 ? 3.014 9.537 -4.762 1.00 96.19 114 LEU A C 1
ATOM 838 O O . LEU A 1 114 ? 3.517 10.658 -4.794 1.00 96.19 114 LEU A O 1
ATOM 842 N N . SER A 1 115 ? 3.604 8.489 -5.339 1.00 96.44 115 SER A N 1
ATOM 843 C CA . SER A 1 115 ? 4.809 8.583 -6.165 1.00 96.44 115 SER A CA 1
ATOM 844 C C . SER A 1 115 ? 4.779 7.498 -7.226 1.00 96.44 115 SER A C 1
ATOM 846 O O . SER A 1 115 ? 4.816 6.315 -6.888 1.00 96.44 115 SER A O 1
ATOM 848 N N . SER A 1 116 ? 4.744 7.931 -8.482 1.00 96.25 116 SER A N 1
ATOM 849 C CA . SER A 1 116 ? 4.743 7.082 -9.671 1.00 96.25 116 SER A CA 1
ATOM 850 C C . SER A 1 116 ? 6.170 6.800 -10.144 1.00 96.25 116 SER A C 1
ATOM 852 O O . SER A 1 116 ? 7.058 7.642 -9.983 1.00 96.25 116 SER A O 1
ATOM 854 N N . VAL A 1 117 ? 6.380 5.623 -10.731 1.00 95.81 117 VAL A N 1
ATOM 855 C CA . VAL A 1 117 ? 7.592 5.301 -11.511 1.00 95.81 117 VAL A CA 1
ATOM 856 C C . VAL A 1 117 ? 7.256 5.263 -12.999 1.00 95.81 117 VAL A C 1
ATOM 858 O O . VAL A 1 117 ? 8.002 5.787 -13.821 1.00 95.81 117 VAL A O 1
ATOM 861 N N . GLY A 1 118 ? 6.113 4.671 -13.339 1.00 93.19 118 GLY A N 1
ATOM 862 C CA . GLY A 1 118 ? 5.610 4.589 -14.699 1.00 93.19 118 GLY A CA 1
ATOM 863 C C . GLY A 1 118 ? 4.273 3.847 -14.737 1.00 93.19 118 GLY A C 1
ATOM 864 O O . GLY A 1 118 ? 4.013 3.033 -13.852 1.00 93.19 118 GLY A O 1
ATOM 865 N N . PRO A 1 119 ? 3.418 4.077 -15.749 1.00 93.69 119 PRO A N 1
ATOM 866 C CA . PRO A 1 119 ? 2.039 3.581 -15.738 1.00 93.69 119 PRO A CA 1
ATOM 867 C C . PRO A 1 119 ? 1.897 2.058 -15.588 1.00 93.69 119 PRO A C 1
ATOM 869 O O . PRO A 1 119 ? 0.979 1.586 -14.917 1.00 93.69 119 PRO A O 1
ATOM 872 N N . SER A 1 120 ? 2.788 1.274 -16.202 1.00 93.25 120 SER A N 1
ATOM 873 C CA . SER A 1 120 ? 2.766 -0.191 -16.118 1.00 93.25 120 SER A CA 1
ATOM 874 C C . SER A 1 120 ? 3.184 -0.705 -14.741 1.00 93.25 120 SER A C 1
ATOM 876 O O . SER A 1 120 ? 2.489 -1.544 -14.167 1.00 93.25 120 SER A O 1
ATOM 878 N N . ILE A 1 121 ? 4.258 -0.146 -14.181 1.00 95.50 121 ILE A N 1
ATOM 879 C CA . ILE A 1 121 ? 4.741 -0.424 -12.821 1.00 95.50 121 ILE A CA 1
ATOM 880 C C . ILE A 1 121 ? 3.710 -0.006 -11.763 1.00 95.50 121 ILE A C 1
ATOM 882 O O . ILE A 1 121 ? 3.467 -0.730 -10.801 1.00 95.50 121 ILE A O 1
ATOM 886 N N . ASP A 1 122 ? 3.069 1.143 -11.951 1.00 96.12 122 ASP A N 1
ATOM 887 C CA . ASP A 1 122 ? 2.038 1.666 -11.059 1.00 96.12 122 ASP A CA 1
ATOM 888 C C . ASP A 1 122 ? 0.825 0.729 -10.990 1.00 96.12 122 ASP A C 1
ATOM 890 O O . ASP A 1 122 ? 0.364 0.374 -9.901 1.00 96.12 122 ASP A O 1
ATOM 894 N N . ARG A 1 123 ? 0.334 0.269 -12.150 1.00 93.19 123 ARG A N 1
ATOM 895 C CA . ARG A 1 123 ? -0.762 -0.709 -12.234 1.00 93.19 123 ARG A CA 1
ATOM 896 C C . ARG A 1 123 ? -0.401 -2.000 -11.509 1.00 93.19 123 ARG A C 1
ATOM 898 O O . ARG A 1 123 ? -1.223 -2.553 -10.777 1.00 93.19 123 ARG A O 1
ATOM 905 N N . GLU A 1 124 ? 0.831 -2.453 -11.699 1.00 95.31 124 GLU A N 1
ATOM 906 C CA . GLU A 1 124 ? 1.329 -3.664 -11.068 1.00 95.31 124 GLU A CA 1
ATOM 907 C C . GLU A 1 124 ? 1.441 -3.515 -9.546 1.00 95.31 124 GLU A C 1
ATOM 909 O O . GLU A 1 124 ? 0.995 -4.387 -8.800 1.00 95.31 124 GLU A O 1
ATOM 914 N N . ALA A 1 125 ? 1.912 -2.367 -9.057 1.00 96.62 125 ALA A N 1
ATOM 915 C CA . ALA A 1 125 ? 1.948 -2.071 -7.629 1.00 96.62 125 ALA A CA 1
ATOM 916 C C . ALA A 1 125 ? 0.547 -2.141 -6.999 1.00 96.62 125 ALA A C 1
ATOM 918 O O . ALA A 1 125 ? 0.365 -2.745 -5.939 1.00 96.62 125 ALA A O 1
ATOM 919 N N . LEU A 1 126 ? -0.461 -1.570 -7.665 1.00 95.56 126 LEU A N 1
ATOM 920 C CA . LEU A 1 126 ? -1.849 -1.607 -7.198 1.00 95.56 126 LEU A CA 1
ATOM 921 C C . LEU A 1 126 ? -2.436 -3.022 -7.208 1.00 95.56 126 LEU A C 1
ATOM 923 O O . LEU A 1 126 ? -3.225 -3.352 -6.320 1.00 95.56 126 LEU A O 1
ATOM 927 N N . ARG A 1 127 ? -2.068 -3.866 -8.178 1.00 95.19 127 ARG A N 1
ATOM 928 C CA . ARG A 1 127 ? -2.478 -5.277 -8.224 1.00 95.19 127 ARG A CA 1
ATOM 929 C C . ARG A 1 127 ? -1.861 -6.069 -7.072 1.00 95.19 127 ARG A C 1
ATOM 931 O O . ARG A 1 127 ? -2.582 -6.774 -6.371 1.00 95.19 127 ARG A O 1
ATOM 938 N N . VAL A 1 128 ? -0.556 -5.917 -6.847 1.00 95.75 128 VAL A N 1
ATOM 939 C CA . VAL A 1 128 ? 0.182 -6.600 -5.773 1.00 95.75 128 VAL A CA 1
ATOM 940 C C . VAL A 1 128 ? -0.402 -6.265 -4.406 1.00 95.75 128 VAL A C 1
ATOM 942 O O . VAL A 1 128 ? -0.682 -7.170 -3.624 1.00 95.75 128 VAL A O 1
ATOM 945 N N . LEU A 1 129 ? -0.659 -4.984 -4.127 1.00 96.06 129 LEU A N 1
ATOM 946 C CA . LEU A 1 129 ? -1.219 -4.553 -2.841 1.00 96.06 129 LEU A CA 1
ATOM 947 C C . LEU A 1 129 ? -2.604 -5.153 -2.563 1.00 96.06 129 LEU A C 1
ATOM 949 O O . LEU A 1 129 ? -2.932 -5.395 -1.405 1.00 96.06 129 LEU A O 1
ATOM 953 N N . GLN A 1 130 ? -3.395 -5.421 -3.605 1.00 93.44 130 GLN A N 1
ATOM 954 C CA . GLN A 1 130 ? -4.696 -6.088 -3.491 1.00 93.44 130 GLN A CA 1
ATOM 955 C C . GLN A 1 130 ? -4.599 -7.615 -3.367 1.00 93.44 130 GLN A C 1
ATOM 957 O O . GLN A 1 130 ? -5.560 -8.239 -2.924 1.00 93.44 130 GLN A O 1
ATOM 962 N N . ALA A 1 131 ? -3.489 -8.211 -3.803 1.00 93.25 131 ALA A N 1
ATOM 963 C CA . ALA A 1 131 ? -3.307 -9.658 -3.858 1.00 93.25 131 ALA A CA 1
ATOM 964 C C . ALA A 1 131 ? -2.609 -10.238 -2.621 1.00 93.25 131 ALA A C 1
ATOM 966 O O . ALA A 1 131 ? -2.750 -11.430 -2.360 1.00 93.25 131 ALA A O 1
ATOM 967 N N . VAL A 1 132 ? -1.848 -9.426 -1.883 1.00 95.75 132 VAL A N 1
ATOM 968 C CA . VAL A 1 132 ? -1.214 -9.865 -0.635 1.00 95.75 132 VAL A CA 1
ATOM 969 C C . VAL A 1 132 ? -2.212 -9.920 0.516 1.00 95.75 132 VAL A C 1
ATOM 971 O O . VAL A 1 132 ? -3.159 -9.135 0.581 1.00 95.75 132 VAL A O 1
ATOM 974 N N . ASP A 1 133 ? -1.953 -10.830 1.449 1.00 96.69 133 ASP A N 1
ATOM 975 C CA . ASP A 1 133 ? -2.719 -10.940 2.682 1.00 96.69 133 ASP A CA 1
ATOM 976 C C . ASP A 1 133 ? -2.317 -9.837 3.671 1.00 96.69 133 ASP A C 1
ATOM 978 O O . ASP A 1 133 ? -1.132 -9.536 3.864 1.00 96.69 133 ASP A O 1
ATOM 982 N N . TRP A 1 134 ? -3.324 -9.238 4.304 1.00 97.81 134 TRP A N 1
ATOM 983 C CA . TRP A 1 134 ? -3.153 -8.173 5.285 1.00 97.81 134 TRP A CA 1
ATOM 984 C C . TRP A 1 134 ? -3.687 -8.586 6.649 1.00 97.81 134 TRP A C 1
ATOM 986 O O . TRP A 1 134 ? -4.863 -8.925 6.804 1.00 97.81 134 TRP A O 1
ATOM 996 N N . THR A 1 135 ? -2.858 -8.398 7.668 1.00 97.75 135 THR A N 1
ATOM 997 C CA . THR A 1 135 ? -3.305 -8.325 9.053 1.00 97.75 135 THR A CA 1
ATOM 998 C C . THR A 1 135 ? -3.855 -6.916 9.329 1.00 97.75 135 THR A C 1
ATOM 1000 O O . THR A 1 135 ? -3.134 -5.926 9.154 1.00 97.75 135 THR A O 1
ATOM 1003 N N . PRO A 1 136 ? -5.123 -6.777 9.764 1.00 98.00 136 PRO A N 1
ATOM 1004 C CA . PRO A 1 136 ? -5.746 -5.477 9.988 1.00 98.00 136 PRO A CA 1
ATOM 1005 C C . PRO A 1 136 ? -5.186 -4.771 11.228 1.00 98.00 136 PRO A C 1
ATOM 1007 O O . PRO A 1 136 ? -4.803 -5.404 12.215 1.00 98.00 136 PRO A O 1
ATOM 1010 N N . GLY A 1 137 ? -5.216 -3.438 11.198 1.00 97.69 137 GLY A N 1
ATOM 1011 C CA . GLY A 1 137 ? -4.878 -2.620 12.359 1.00 97.69 137 GLY A CA 1
ATOM 1012 C C . GLY A 1 137 ? -5.927 -2.731 13.468 1.00 97.69 137 GLY A C 1
ATOM 1013 O O . GLY A 1 137 ? -7.104 -3.007 13.214 1.00 97.69 137 GLY A O 1
ATOM 1014 N N . ARG A 1 138 ? -5.502 -2.508 14.713 1.00 98.06 138 ARG A N 1
ATOM 1015 C CA . ARG A 1 138 ? -6.343 -2.630 15.906 1.00 98.06 138 ARG A CA 1
ATOM 1016 C C . ARG A 1 138 ? -6.270 -1.403 16.800 1.00 98.06 138 ARG A C 1
ATOM 1018 O O . ARG A 1 138 ? -5.191 -0.875 17.052 1.00 98.06 138 ARG A O 1
ATOM 1025 N N . SER A 1 139 ? -7.423 -1.010 17.328 1.00 97.62 139 SER A N 1
ATOM 1026 C CA . SER A 1 139 ? -7.564 0.007 18.369 1.00 97.62 139 SER A CA 1
ATOM 1027 C C . SER A 1 139 ? -8.643 -0.431 19.356 1.00 97.62 139 SER A C 1
ATOM 1029 O O . SER A 1 139 ? -9.688 -0.946 18.951 1.00 97.62 139 SER A O 1
ATOM 1031 N N . GLY A 1 140 ? -8.378 -0.315 20.656 1.00 95.88 140 GLY A N 1
ATOM 1032 C CA . GLY A 1 140 ? -9.323 -0.716 21.702 1.00 95.88 140 GLY A CA 1
ATOM 1033 C C . GLY A 1 140 ? -9.700 -2.201 21.643 1.00 95.88 140 GLY A C 1
ATOM 1034 O O . GLY A 1 140 ? -10.811 -2.578 22.004 1.00 95.88 140 GLY A O 1
ATOM 1035 N N . GLY A 1 141 ? -8.803 -3.054 21.135 1.00 95.94 141 GLY A N 1
ATOM 1036 C CA . GLY A 1 141 ? -9.051 -4.488 20.949 1.00 95.94 141 GLY A CA 1
ATOM 1037 C C . GLY A 1 141 ? -9.944 -4.848 19.753 1.00 95.94 141 GLY A C 1
ATOM 1038 O O . GLY A 1 141 ? -10.227 -6.029 19.550 1.00 95.94 141 GLY A O 1
ATOM 1039 N N . GLN A 1 142 ? -10.361 -3.875 18.940 1.00 97.12 142 GLN A N 1
ATOM 1040 C CA . GLN A 1 142 ? -11.174 -4.089 17.741 1.00 97.12 142 GLN A CA 1
ATOM 1041 C C . GLN A 1 142 ? -10.355 -3.828 16.477 1.00 97.12 142 GLN A C 1
ATOM 1043 O O . GLN A 1 142 ? -9.462 -2.985 16.476 1.00 97.12 142 GLN A O 1
ATOM 1048 N N . SER A 1 143 ? -10.660 -4.554 15.398 1.00 98.00 143 SER A N 1
ATOM 1049 C CA . SER A 1 143 ? -10.076 -4.253 14.085 1.00 98.00 143 SER A CA 1
ATOM 1050 C C . SER A 1 143 ? -10.786 -3.035 13.498 1.00 98.00 143 SER A C 1
ATOM 1052 O O . SER A 1 143 ? -12.016 -2.968 13.543 1.00 98.00 143 SER A O 1
ATOM 1054 N N . VAL A 1 144 ? -10.023 -2.074 12.981 1.00 97.88 144 VAL A N 1
ATOM 1055 C CA . VAL A 1 144 ? -10.531 -0.775 12.509 1.00 97.88 144 VAL A CA 1
ATOM 1056 C C . VAL A 1 144 ? -9.969 -0.440 11.129 1.00 97.88 144 VAL A C 1
ATOM 1058 O O . VAL A 1 144 ? -9.005 -1.054 10.680 1.00 97.88 144 VAL A O 1
ATOM 1061 N N . TYR A 1 145 ? -10.575 0.536 10.452 1.00 98.31 145 TYR A N 1
ATOM 1062 C CA . TYR A 1 145 ? -10.045 1.058 9.195 1.00 98.31 145 TYR A CA 1
ATOM 1063 C C . TYR A 1 145 ? -8.835 1.941 9.477 1.00 98.31 145 TYR A C 1
ATOM 1065 O O . TYR A 1 145 ? -8.933 2.890 10.258 1.00 98.31 145 TYR A O 1
ATOM 1073 N N . VAL A 1 146 ? -7.704 1.652 8.837 1.00 98.38 146 VAL A N 1
ATOM 1074 C CA . VAL A 1 146 ? -6.461 2.400 9.059 1.00 98.38 146 VAL A CA 1
ATOM 1075 C C . VAL A 1 146 ? -5.856 2.828 7.735 1.00 98.38 146 VAL A C 1
ATOM 1077 O O . VAL A 1 146 ? -5.608 1.992 6.866 1.00 98.38 146 VAL A O 1
ATOM 1080 N N . GLN A 1 147 ? -5.575 4.122 7.599 1.00 98.06 147 GLN A N 1
ATOM 1081 C CA . GLN A 1 147 ? -4.801 4.646 6.482 1.00 98.06 147 GLN A CA 1
ATOM 1082 C C . GLN A 1 147 ? -3.313 4.354 6.687 1.00 98.06 147 GLN A C 1
ATOM 1084 O O . GLN A 1 147 ? -2.746 4.600 7.757 1.00 98.06 147 GLN A O 1
ATOM 1089 N N . THR A 1 148 ? -2.659 3.843 5.649 1.00 97.12 148 THR A N 1
ATOM 1090 C CA . THR A 1 148 ? -1.226 3.571 5.659 1.00 97.12 148 THR A CA 1
ATOM 1091 C C . THR A 1 148 ? -0.588 3.856 4.305 1.00 97.12 148 THR A C 1
ATOM 1093 O O . THR A 1 148 ? -1.249 3.848 3.271 1.00 97.12 148 THR A O 1
ATOM 1096 N N . GLU A 1 149 ? 0.719 4.107 4.327 1.00 97.12 149 GLU A N 1
ATOM 1097 C CA . GLU A 1 149 ? 1.524 4.320 3.133 1.00 97.12 149 GLU A CA 1
ATOM 1098 C C . GLU A 1 149 ? 2.481 3.152 2.946 1.00 97.12 149 GLU A C 1
ATOM 1100 O O . GLU A 1 149 ? 3.196 2.756 3.872 1.00 97.12 149 GLU A O 1
ATOM 1105 N N . ILE A 1 150 ? 2.505 2.610 1.734 1.00 97.38 150 ILE A N 1
ATOM 1106 C CA . ILE A 1 150 ? 3.305 1.446 1.375 1.00 97.38 150 ILE A CA 1
ATOM 1107 C C . ILE A 1 150 ? 4.148 1.785 0.167 1.00 97.38 150 ILE A C 1
ATOM 1109 O O . ILE A 1 150 ? 3.702 2.437 -0.774 1.00 97.38 150 ILE A O 1
ATOM 1113 N N . ALA A 1 151 ? 5.390 1.326 0.203 1.00 97.25 151 ALA A N 1
ATOM 1114 C CA . ALA A 1 151 ? 6.366 1.625 -0.816 1.00 97.25 151 ALA A CA 1
ATOM 1115 C C . ALA A 1 151 ? 6.821 0.312 -1.473 1.00 97.25 151 ALA A C 1
ATOM 1117 O O . ALA A 1 151 ? 7.617 -0.432 -0.895 1.00 97.25 151 ALA A O 1
ATOM 1118 N N . VAL A 1 152 ? 6.301 0.026 -2.668 1.00 97.12 152 VAL A N 1
ATOM 1119 C CA . VAL A 1 152 ? 6.514 -1.222 -3.418 1.00 97.12 152 VAL A CA 1
ATOM 1120 C C . VAL A 1 152 ? 7.784 -1.094 -4.268 1.00 97.12 152 VAL A C 1
ATOM 1122 O O . VAL A 1 152 ? 7.825 -0.249 -5.167 1.00 97.12 152 VAL A O 1
ATOM 1125 N N . PRO A 1 153 ? 8.858 -1.849 -3.968 1.00 95.81 153 PRO A N 1
ATOM 1126 C CA . PRO A 1 153 ? 10.112 -1.746 -4.703 1.00 95.81 153 PRO A CA 1
ATOM 1127 C C . PRO A 1 153 ? 10.071 -2.569 -5.996 1.00 95.81 153 PRO A C 1
ATOM 1129 O O . PRO A 1 153 ? 9.734 -3.746 -5.966 1.00 95.81 153 PRO A O 1
ATOM 1132 N N . PHE A 1 154 ? 10.501 -1.968 -7.104 1.00 95.94 154 PHE A N 1
ATOM 1133 C CA . PHE A 1 154 ? 10.725 -2.646 -8.380 1.00 95.94 154 PHE A CA 1
ATOM 1134 C C . PHE A 1 154 ? 12.227 -2.665 -8.665 1.00 95.94 154 PHE A C 1
ATOM 1136 O O . PHE A 1 154 ? 12.873 -1.613 -8.757 1.00 95.94 154 PHE A O 1
ATOM 1143 N N . ARG A 1 155 ? 12.794 -3.872 -8.730 1.00 93.88 155 ARG A N 1
ATOM 1144 C CA . ARG A 1 155 ? 14.222 -4.141 -8.946 1.00 93.88 155 ARG A CA 1
ATOM 1145 C C . ARG A 1 155 ? 14.368 -5.276 -9.957 1.00 93.88 155 ARG A C 1
ATOM 1147 O O . ARG A 1 155 ? 13.821 -6.358 -9.744 1.00 93.88 155 ARG A O 1
ATOM 1154 N N . LEU A 1 156 ? 15.124 -5.045 -11.022 1.00 90.25 156 LEU A N 1
ATOM 1155 C CA . LEU A 1 156 ? 15.439 -6.023 -12.062 1.00 90.25 156 LEU A CA 1
ATOM 1156 C C . LEU A 1 156 ? 16.294 -7.150 -11.497 1.00 90.25 156 LEU A C 1
ATOM 1158 O O . LEU A 1 156 ? 16.061 -8.299 -11.830 1.00 90.25 156 LEU A O 1
ATOM 1162 N N . ALA A 1 157 ? 17.231 -6.861 -10.590 1.00 83.56 157 ALA A N 1
ATOM 1163 C CA . ALA A 1 157 ? 18.088 -7.891 -9.988 1.00 83.56 157 ALA A CA 1
ATOM 1164 C C . ALA A 1 157 ? 17.302 -8.990 -9.241 1.00 83.56 157 ALA A C 1
ATOM 1166 O O . ALA A 1 157 ? 17.779 -10.113 -9.117 1.00 83.56 157 ALA A O 1
ATOM 1167 N N . GLU A 1 158 ? 16.102 -8.672 -8.745 1.00 73.62 158 GLU A N 1
ATOM 1168 C CA . GLU A 1 158 ? 15.222 -9.614 -8.038 1.00 73.62 158 GLU A CA 1
ATOM 1169 C C . GLU A 1 158 ? 14.322 -10.412 -8.999 1.00 73.62 158 GLU A C 1
ATOM 1171 O O . GLU A 1 158 ? 13.860 -11.493 -8.640 1.00 73.62 158 GLU A O 1
ATOM 1176 N N . HIS A 1 159 ? 14.108 -9.898 -10.216 1.00 68.38 159 HIS A N 1
ATOM 1177 C CA . HIS A 1 159 ? 13.172 -10.430 -11.217 1.00 68.38 159 HIS A CA 1
ATOM 1178 C C . HIS A 1 159 ? 13.851 -10.859 -12.518 1.00 68.38 159 HIS A C 1
ATOM 1180 O O . HIS A 1 159 ? 13.176 -11.287 -13.450 1.00 68.38 159 HIS A O 1
ATOM 1186 N N . GLN A 1 160 ? 15.180 -10.767 -12.595 1.00 57.22 160 GLN A N 1
ATOM 1187 C CA . GLN A 1 160 ? 15.952 -11.334 -13.686 1.00 57.22 160 GLN A CA 1
ATOM 1188 C C . GLN A 1 160 ? 15.625 -12.824 -13.749 1.00 57.22 160 GLN A C 1
ATOM 1190 O O . GLN A 1 160 ? 15.923 -13.557 -12.797 1.00 57.22 160 GLN A O 1
ATOM 1195 N N . PRO A 1 161 ? 15.033 -13.307 -14.855 1.00 48.38 161 PRO A N 1
ATOM 1196 C CA . PRO A 1 161 ? 14.907 -14.729 -15.050 1.00 48.38 161 PRO A CA 1
ATOM 1197 C C . PRO A 1 161 ? 16.326 -15.285 -15.034 1.00 48.38 161 PRO A C 1
ATOM 1199 O O . PRO A 1 161 ? 17.154 -14.948 -15.881 1.00 48.38 161 PRO A O 1
ATOM 1202 N N . ALA A 1 162 ? 16.612 -16.187 -14.102 1.00 51.59 162 ALA A N 1
ATOM 1203 C CA . ALA A 1 162 ? 17.820 -17.006 -14.121 1.00 51.59 162 ALA A CA 1
ATOM 1204 C C . ALA A 1 162 ? 17.848 -17.981 -15.326 1.00 51.59 162 ALA A C 1
ATOM 1206 O O . ALA A 1 162 ? 18.458 -19.044 -15.243 1.00 51.59 162 ALA A O 1
ATOM 1207 N N . GLN A 1 163 ? 17.141 -17.671 -16.417 1.00 51.84 163 GLN A N 1
ATOM 1208 C CA . GLN A 1 163 ? 16.821 -18.593 -17.503 1.00 51.84 163 GLN A CA 1
ATOM 1209 C C . GLN A 1 163 ? 17.479 -18.224 -18.842 1.00 51.84 163 GLN A C 1
ATOM 1211 O O . GLN A 1 163 ? 17.689 -19.135 -19.634 1.00 51.84 163 GLN A O 1
ATOM 1216 N N . ASP A 1 164 ? 17.916 -16.972 -19.048 1.00 51.34 164 ASP A N 1
ATOM 1217 C CA . ASP A 1 164 ? 18.583 -16.543 -20.299 1.00 51.34 164 ASP A CA 1
ATOM 1218 C C . ASP A 1 164 ? 20.052 -16.113 -20.129 1.00 51.34 164 ASP A C 1
ATOM 1220 O O . ASP A 1 164 ? 20.751 -15.837 -21.107 1.00 51.34 164 ASP A O 1
ATOM 1224 N N . ALA A 1 165 ? 20.575 -16.093 -18.900 1.00 50.44 165 ALA A N 1
ATOM 1225 C CA . ALA A 1 165 ? 22.007 -15.912 -18.692 1.00 50.44 165 ALA A CA 1
ATOM 1226 C C . ALA A 1 165 ? 22.747 -17.224 -19.025 1.00 50.44 165 ALA A C 1
ATOM 1228 O O . ALA A 1 165 ? 22.370 -18.276 -18.493 1.00 50.44 165 ALA A O 1
ATOM 1229 N N . PRO A 1 166 ? 23.830 -17.213 -19.831 1.00 51.50 166 PRO A N 1
ATOM 1230 C CA . PRO A 1 166 ? 24.727 -18.360 -19.881 1.00 51.50 166 PRO A CA 1
ATOM 1231 C C . PRO A 1 166 ? 25.183 -18.650 -18.449 1.00 51.50 166 PRO A C 1
ATOM 1233 O O . PRO A 1 166 ? 25.658 -17.749 -17.755 1.00 51.50 166 PRO A O 1
ATOM 1236 N N . SER A 1 167 ? 24.985 -19.889 -17.987 1.00 53.41 167 SER A N 1
ATOM 1237 C CA . SER A 1 167 ? 25.350 -20.291 -16.628 1.00 53.41 167 SER A CA 1
ATOM 1238 C C . SER A 1 167 ? 26.779 -19.821 -16.319 1.00 53.41 167 SER A C 1
ATOM 1240 O O . SER A 1 167 ? 27.672 -20.090 -17.133 1.00 53.41 167 SER A O 1
ATOM 1242 N N . PRO A 1 168 ? 27.042 -19.153 -15.175 1.00 63.16 168 PRO A N 1
ATOM 1243 C CA . PRO A 1 168 ? 28.411 -18.923 -14.730 1.00 63.16 168 PRO A CA 1
ATOM 1244 C C . PRO A 1 168 ? 29.148 -20.266 -14.778 1.00 63.16 168 PRO A C 1
ATOM 1246 O O . PRO A 1 168 ? 28.539 -21.264 -14.374 1.00 63.16 168 PRO A O 1
ATOM 1249 N N . PRO A 1 169 ? 30.397 -20.341 -15.282 1.00 56.75 169 PRO A N 1
ATOM 1250 C CA . PRO A 1 169 ? 31.116 -21.601 -15.347 1.00 56.75 169 PRO A CA 1
ATOM 1251 C C . PRO A 1 169 ? 31.069 -22.249 -13.968 1.00 56.75 169 PRO A C 1
ATOM 1253 O O . PRO A 1 169 ? 31.643 -21.727 -13.010 1.00 56.75 169 PRO A O 1
ATOM 1256 N N . GLN A 1 170 ? 30.331 -23.355 -13.852 1.00 57.75 170 GLN A N 1
ATOM 1257 C CA . GLN A 1 170 ? 30.304 -24.121 -12.620 1.00 57.75 170 GLN A CA 1
ATOM 1258 C C . GLN A 1 170 ? 31.746 -24.561 -12.393 1.00 57.75 170 GLN A C 1
ATOM 1260 O O . GLN A 1 170 ? 32.300 -25.296 -13.213 1.00 57.75 170 GLN A O 1
ATOM 1265 N N . GLN A 1 171 ? 32.385 -24.053 -11.337 1.00 65.06 171 GLN A N 1
ATOM 1266 C CA . GLN A 1 171 ? 33.719 -24.496 -10.954 1.00 65.06 171 GLN A CA 1
ATOM 1267 C C . GLN A 1 171 ? 33.604 -25.981 -10.620 1.00 65.06 171 GLN A C 1
ATOM 1269 O O . GLN A 1 171 ? 33.129 -26.362 -9.552 1.00 65.06 171 GLN A O 1
ATOM 1274 N N . GLN A 1 172 ? 33.944 -26.822 -11.592 1.00 66.12 172 GLN A N 1
ATOM 1275 C CA . GLN A 1 172 ? 33.875 -28.263 -11.455 1.00 66.12 172 GLN A CA 1
ATOM 1276 C C . GLN A 1 172 ? 34.811 -28.633 -10.296 1.00 66.12 172 GLN A C 1
ATOM 1278 O O . GLN A 1 172 ? 35.984 -28.243 -10.339 1.00 66.12 172 GLN A O 1
ATOM 1283 N N . PRO A 1 173 ? 34.331 -29.324 -9.244 1.00 66.88 173 PRO A N 1
ATOM 1284 C CA . PRO A 1 173 ? 35.211 -29.739 -8.163 1.00 66.88 173 PRO A CA 1
ATOM 1285 C C . PRO A 1 173 ? 36.372 -30.551 -8.757 1.00 66.88 173 PRO A C 1
ATOM 1287 O O . PRO A 1 173 ? 36.172 -31.263 -9.752 1.00 66.88 173 PRO A O 1
ATOM 1290 N N . PRO A 1 174 ? 37.592 -30.426 -8.202 1.00 73.50 174 PRO A N 1
ATOM 1291 C CA . PRO A 1 174 ? 38.762 -31.094 -8.753 1.00 73.50 174 PRO A CA 1
ATOM 1292 C C . PRO A 1 174 ? 38.471 -32.586 -8.901 1.00 73.50 174 PRO A C 1
ATOM 1294 O O . PRO A 1 174 ? 37.966 -33.221 -7.971 1.00 73.50 174 PRO A O 1
ATOM 1297 N N . ARG A 1 175 ? 38.760 -33.147 -10.086 1.00 75.81 175 ARG A N 1
ATOM 1298 C CA . ARG A 1 175 ? 38.595 -34.589 -10.303 1.00 75.81 175 ARG A CA 1
ATOM 1299 C C . ARG A 1 175 ? 39.401 -35.325 -9.231 1.00 75.81 175 ARG A C 1
ATOM 1301 O O . ARG A 1 175 ? 40.580 -35.003 -9.066 1.00 75.81 175 ARG A O 1
ATOM 1308 N N . PRO A 1 176 ? 38.807 -36.306 -8.528 1.00 76.31 176 PRO A N 1
ATOM 1309 C CA . PRO A 1 176 ? 39.569 -37.106 -7.587 1.00 76.31 176 PRO A CA 1
ATOM 1310 C C . PRO A 1 176 ? 40.720 -37.800 -8.333 1.00 76.31 176 PRO A C 1
ATOM 1312 O O . PRO A 1 176 ? 40.555 -38.163 -9.507 1.00 76.31 176 PRO A O 1
ATOM 1315 N N . PRO A 1 177 ? 41.888 -37.973 -7.690 1.00 76.31 177 PRO A N 1
ATOM 1316 C CA . PRO A 1 177 ? 42.992 -38.694 -8.299 1.00 76.31 177 PRO A CA 1
ATOM 1317 C C . PRO A 1 177 ? 42.541 -40.115 -8.644 1.00 76.31 177 PRO A C 1
ATOM 1319 O O . PRO A 1 177 ? 41.853 -40.774 -7.863 1.00 76.31 177 PRO A O 1
ATOM 1322 N N . ARG A 1 178 ? 42.921 -40.583 -9.835 1.00 77.94 178 ARG A N 1
ATOM 1323 C CA . ARG A 1 178 ? 42.802 -42.002 -10.173 1.00 77.94 178 ARG A CA 1
ATOM 1324 C C . ARG A 1 178 ? 43.957 -42.729 -9.483 1.00 77.94 178 ARG A C 1
ATOM 1326 O O . ARG A 1 178 ? 45.105 -42.416 -9.790 1.00 77.94 178 ARG A O 1
ATOM 1333 N N . TYR A 1 179 ? 43.634 -43.617 -8.545 1.00 78.31 179 TYR A N 1
ATOM 1334 C CA . TYR A 1 179 ? 44.577 -44.573 -7.957 1.00 78.31 179 TYR A CA 1
ATOM 1335 C C . TYR A 1 179 ? 44.728 -45.797 -8.857 1.00 78.31 179 TYR A C 1
ATOM 1337 O O . TYR A 1 179 ? 43.708 -46.195 -9.469 1.00 78.31 179 TYR A O 1
#